Protein AF-A0A9E3I3T2-F1 (afdb_monomer)

Solvent-accessible surface area (backbone atoms only — not comparable to full-atom values): 16433 Å² total; per-residue (Å²): 134,86,81,77,52,74,70,60,49,53,57,49,36,70,73,64,34,66,68,58,49,54,52,55,38,63,75,70,72,60,90,83,48,74,63,58,58,50,52,52,51,50,49,55,51,51,52,52,49,52,53,50,50,54,51,53,53,54,54,53,53,50,52,50,53,52,49,53,52,49,53,54,49,50,54,50,50,53,53,52,51,53,52,50,54,51,51,41,40,51,45,33,56,52,40,26,50,52,9,48,52,50,53,56,50,52,71,74,43,58,91,84,46,52,62,61,48,34,63,75,74,43,102,52,53,59,72,57,54,52,49,23,34,46,45,37,75,43,43,66,68,37,55,78,68,67,55,57,36,52,68,56,47,47,24,74,75,63,81,46,86,72,73,91,76,64,75,93,69,74,96,84,68,91,75,89,85,80,88,83,82,73,90,77,78,82,86,78,77,87,78,89,88,80,86,92,84,79,92,80,87,87,77,82,86,44,64,68,57,48,52,35,53,64,69,66,57,82,78,71,85,60,59,102,78,52,52,33,64,64,48,78,44,76,44,58,94,85,48,79,58,62,84,45,47,68,63,44,50,64,43,50,53,77,38,38,36,94,91,36,44,81,41,82,42,79,111

Foldseek 3Di:
DDDDDPVRVVVVCVVPDLVVVVVVCVVVVPDDDPSVVVVVVVVVVVVVVVVVVVVVVVVVVVVVVVVVVVVVVVVVVVVVVVVVLVVQLVVLVVLLVLLVVLVVVVVVDDPPCSQVCCVVPDPDHPVSNVLSVVSNVCVVVCVVVVPRGSQVVCCVVPVDDGPVPDDDDDPPDDDDDDDDDDDDDPPDDDDDDDDDDDDDDDDDDDPVVLVCLLVPVDPDDQDPHQAALEDEAEDEPPHPCVVCVVSSVVSNVVRHDVNHDYHYHYD

Sequence (267 aa):
MKKLSSKQYEQLAEQVGLEKMSQIERASGYTDTPLQKKAEKLKQEQEKNNDIEKKATRVVVSRKKDQEAFESNTENIIRLHISIADMLSQSLVTATEIGRLLFEQKRVIKHGDFSNWVEAHLPFKLRTAQRYMKLHQYKEALNEKGVNSITEAYHYLFDQPISDEIIEVDDSLSDSYVYIKETVNLDKIELPKKRKKGLQHKYKLNNNLIDQILNSNSILPTGREGRYSKIVIELCKHDPTLMRIGELVVAIEKFLMPGGKIIFFKR

Secondary structure (DSSP, 8-state):
-PPPPHHHHHHHHHHH-HHHHHHHHHHTT----HHHHHHHHHHHHHHHHHHHHHHHHHHHHHHHHHHHHHHHHHHHHHHHHHHHHHHHHHHHHHHHHHHHHHHHHHHHSPTT-HHHHHHHH-SS-HHHHHHHHHHHHTHHHHHHTT--SHHHHHHHHHT---GGG-----TT---------S---TTS---------S--------HHHHHHHHTT---S---TT--EEEEEEEE-TT-GGGGGHHHHHHHHHTTEEEEEEEEEEE-

Nearest PDB structures (foldseek):
  6ixv-assembly3_C  TM=3.287E-01  e=8.085E+00  Homo sapiens

pLDDT: mean 70.51, std 19.24, range [24.02, 97.88]

Radius of gyration: 43.05 Å; Cα contacts (8 Å, |Δi|>4): 143; chains: 1; bounding box: 118×49×104 Å

Structure (mmCIF, N/CA/C/O backbone):
data_AF-A0A9E3I3T2-F1
#
_entry.id   AF-A0A9E3I3T2-F1
#
loop_
_atom_site.group_PDB
_atom_site.id
_atom_site.type_symbol
_atom_site.label_atom_id
_atom_site.label_alt_id
_atom_site.label_comp_id
_atom_site.label_asym_id
_atom_site.label_entity_id
_atom_site.label_seq_id
_atom_site.pdbx_PDB_ins_code
_atom_site.Cartn_x
_atom_site.Cartn_y
_atom_site.Cartn_z
_atom_site.occupancy
_atom_site.B_iso_or_equiv
_atom_site.auth_seq_id
_atom_site.auth_comp_id
_atom_site.auth_asym_id
_atom_site.auth_atom_id
_atom_site.pdbx_PDB_model_num
ATOM 1 N N . MET A 1 1 ? -76.620 12.760 69.385 1.00 46.25 1 MET A N 1
ATOM 2 C CA . MET A 1 1 ? -76.173 11.580 68.608 1.00 46.25 1 MET A CA 1
ATOM 3 C C . MET A 1 1 ? -74.837 11.108 69.171 1.00 46.25 1 MET A C 1
ATOM 5 O O . MET A 1 1 ? -73.970 11.949 69.380 1.00 46.25 1 MET A O 1
ATOM 9 N N . LYS A 1 2 ? -74.678 9.815 69.494 1.00 54.56 2 LYS A N 1
ATOM 10 C CA . LYS A 1 2 ? -73.406 9.266 70.006 1.00 54.56 2 LYS A CA 1
ATOM 11 C C . LYS A 1 2 ? -72.391 9.181 68.859 1.00 54.56 2 LYS A C 1
ATOM 13 O O . LYS A 1 2 ? -72.706 8.598 67.828 1.00 54.56 2 LYS A O 1
ATOM 18 N N . LYS A 1 3 ? -71.198 9.760 69.032 1.00 62.59 3 LYS A N 1
ATOM 19 C CA . LYS A 1 3 ? -70.083 9.590 68.087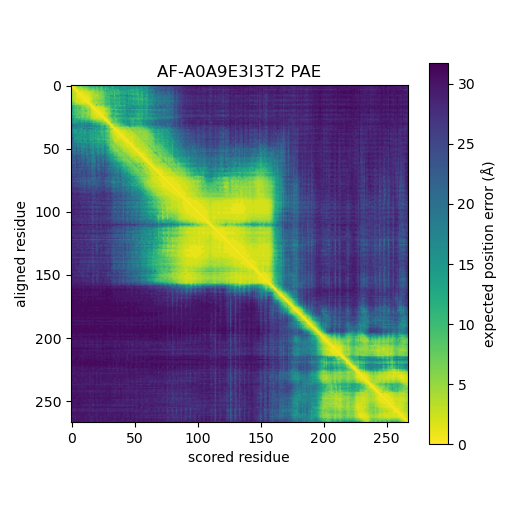 1.00 62.59 3 LYS A CA 1
ATOM 20 C C . LYS A 1 3 ? -69.561 8.153 68.193 1.00 62.59 3 LYS A C 1
ATOM 22 O O . LYS A 1 3 ? -69.310 7.679 69.299 1.00 62.59 3 LYS A O 1
ATOM 27 N N . LEU A 1 4 ? -69.436 7.474 67.057 1.00 70.81 4 LEU A N 1
ATOM 28 C CA . LEU A 1 4 ? -68.791 6.163 66.959 1.00 70.81 4 LEU A CA 1
ATOM 29 C C . LEU A 1 4 ? -67.309 6.281 67.335 1.00 70.81 4 LEU A C 1
ATOM 31 O O . LEU A 1 4 ? -66.672 7.292 67.033 1.00 70.81 4 LEU A O 1
ATOM 35 N N . SER A 1 5 ? -66.756 5.257 67.987 1.00 75.00 5 SER A N 1
ATOM 36 C CA . SER A 1 5 ? -65.315 5.215 68.249 1.00 75.00 5 SER A CA 1
ATOM 37 C C . SER A 1 5 ? -64.551 4.914 66.955 1.00 75.00 5 SER A C 1
ATOM 39 O O . SER A 1 5 ? -65.060 4.218 66.077 1.00 75.00 5 SER A O 1
ATOM 41 N N . SER A 1 6 ? -63.311 5.402 66.843 1.00 69.56 6 SER A N 1
ATOM 42 C CA . SER A 1 6 ? -62.452 5.195 65.661 1.00 69.56 6 SER A CA 1
ATOM 43 C C . SER A 1 6 ? -62.370 3.724 65.234 1.00 69.56 6 SER A C 1
ATOM 45 O O . SER A 1 6 ? -62.388 3.415 64.048 1.00 69.56 6 SER A O 1
ATOM 47 N N . LYS A 1 7 ? -62.361 2.811 66.212 1.00 74.50 7 LYS A N 1
ATOM 48 C CA . LYS A 1 7 ? -62.268 1.364 65.991 1.00 74.50 7 LYS A CA 1
ATOM 49 C C . LYS A 1 7 ? -63.565 0.763 65.436 1.00 74.50 7 LYS A C 1
ATOM 51 O O . LYS A 1 7 ? -63.521 -0.142 64.614 1.00 74.50 7 LYS A O 1
ATOM 56 N N . GLN A 1 8 ? -64.719 1.291 65.853 1.00 75.19 8 GLN A N 1
ATOM 57 C CA . GLN A 1 8 ? -66.023 0.898 65.302 1.00 75.19 8 GLN A CA 1
ATOM 58 C C . GLN A 1 8 ? -66.197 1.408 63.868 1.00 75.19 8 GLN A C 1
ATOM 60 O O . GLN A 1 8 ? -66.858 0.771 63.056 1.00 75.19 8 GLN A O 1
ATOM 65 N N . TYR A 1 9 ? -65.580 2.548 63.556 1.00 69.00 9 TYR A N 1
ATOM 66 C CA . TYR A 1 9 ? -65.609 3.146 62.227 1.00 69.00 9 TYR A CA 1
ATOM 67 C C . TYR A 1 9 ? -64.784 2.346 61.208 1.00 69.00 9 TYR A C 1
ATOM 69 O O . TYR A 1 9 ? -65.240 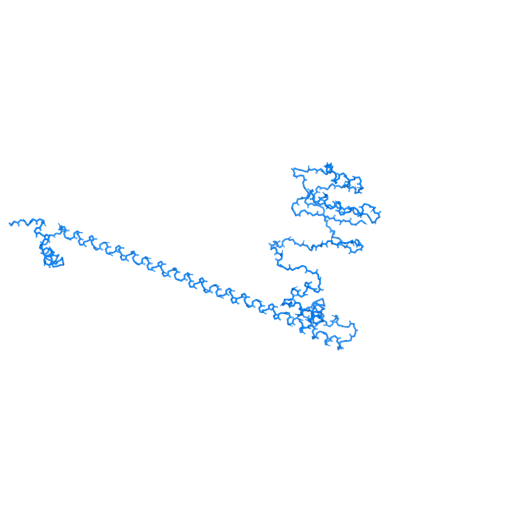2.118 60.090 1.00 69.00 9 TYR A O 1
ATOM 77 N N . GLU A 1 10 ? -63.601 1.866 61.603 1.00 70.56 10 GLU A N 1
ATOM 78 C CA . GLU A 1 10 ? -62.752 1.011 60.758 1.00 70.56 10 GLU A CA 1
ATOM 79 C C . GLU A 1 10 ? -63.418 -0.329 60.429 1.00 70.56 10 GLU A C 1
ATOM 81 O O . GLU A 1 10 ? -63.435 -0.727 59.266 1.00 70.56 10 GLU A O 1
ATOM 86 N N . GLN A 1 11 ? -64.045 -0.975 61.418 1.00 76.50 11 GLN A N 1
ATOM 87 C CA . GLN A 1 11 ? -64.773 -2.234 61.214 1.00 76.50 11 GLN A CA 1
ATOM 88 C C . GLN A 1 11 ? -65.955 -2.072 60.246 1.00 76.50 11 GLN A C 1
ATOM 90 O O . GLN A 1 11 ? -66.202 -2.936 59.406 1.00 76.50 11 GLN A O 1
ATOM 95 N N . LEU A 1 12 ? -66.667 -0.942 60.319 1.00 68.19 12 LEU A N 1
ATOM 96 C CA . LEU A 1 12 ? -67.775 -0.643 59.412 1.00 68.19 12 LEU A CA 1
ATOM 97 C C . LEU A 1 12 ? -67.288 -0.395 57.972 1.00 68.19 12 LEU A C 1
ATOM 99 O O . LEU A 1 12 ? -67.923 -0.833 57.013 1.00 68.19 12 LEU A O 1
ATOM 103 N N . ALA A 1 13 ? -66.150 0.288 57.814 1.00 64.69 13 ALA A N 1
ATOM 104 C CA . ALA A 1 13 ? -65.550 0.563 56.510 1.00 64.69 13 ALA A CA 1
ATOM 105 C C . ALA A 1 13 ? -65.036 -0.704 55.810 1.00 64.69 13 ALA A C 1
ATOM 107 O O . ALA A 1 13 ? -65.135 -0.814 54.586 1.00 64.69 13 ALA A O 1
ATOM 108 N N . GLU A 1 14 ? -64.540 -1.667 56.583 1.00 74.38 14 GLU A N 1
ATOM 109 C CA . GLU A 1 14 ? -64.110 -2.977 56.091 1.00 74.38 14 GLU A CA 1
ATOM 110 C C . GLU A 1 14 ? -65.304 -3.834 55.627 1.00 74.38 14 GLU A C 1
ATOM 112 O O . GLU A 1 14 ? -65.227 -4.495 54.595 1.00 74.38 14 GLU A O 1
ATOM 117 N N . GLN A 1 15 ? -66.447 -3.749 56.321 1.00 71.31 15 GLN A N 1
ATOM 118 C CA . GLN A 1 15 ? -67.657 -4.517 56.002 1.00 71.31 15 GLN A CA 1
ATOM 119 C C . GLN A 1 15 ? -68.465 -3.955 54.814 1.00 71.31 15 GLN A C 1
ATOM 121 O O . GLN A 1 15 ? -69.074 -4.716 54.063 1.00 71.31 15 GLN A O 1
ATOM 126 N N . VAL A 1 16 ? -68.507 -2.629 54.638 1.00 70.12 16 VAL A N 1
ATOM 127 C CA . VAL A 1 16 ? -69.345 -1.953 53.619 1.00 70.12 16 VAL A CA 1
ATOM 128 C C . VAL A 1 16 ? -68.580 -1.672 52.314 1.00 70.12 16 VAL A C 1
ATOM 130 O O . VAL A 1 16 ? -69.191 -1.463 51.261 1.00 70.12 16 VAL A O 1
ATOM 133 N N . GLY A 1 17 ? -67.248 -1.711 52.360 1.00 69.06 17 GLY A N 1
ATOM 134 C CA . GLY A 1 17 ? -66.369 -1.350 51.254 1.00 69.06 17 GLY A CA 1
ATOM 135 C C . GLY A 1 17 ? -66.096 0.158 51.202 1.00 69.06 17 GLY A C 1
ATOM 136 O O . GLY A 1 17 ? -67.003 0.991 51.297 1.00 69.06 17 GLY A O 1
ATOM 137 N N . LEU A 1 18 ? -64.819 0.507 51.017 1.00 63.88 18 LEU A N 1
ATOM 138 C CA . LEU A 1 18 ? -64.289 1.878 51.070 1.00 63.88 18 LEU A CA 1
ATOM 139 C C . LEU A 1 18 ? -65.013 2.862 50.132 1.00 63.88 18 LEU A C 1
ATOM 141 O O . LEU A 1 18 ? -65.201 4.027 50.485 1.00 63.88 18 LEU A O 1
ATOM 145 N N . GLU A 1 19 ? -65.464 2.406 48.962 1.00 60.28 19 GLU A N 1
ATOM 146 C CA . GLU A 1 19 ? -66.145 3.263 47.983 1.00 60.28 19 GLU A CA 1
ATOM 147 C C . GLU A 1 19 ? -67.561 3.663 48.413 1.00 60.28 19 GLU A C 1
ATOM 149 O O . GLU A 1 19 ? -67.931 4.831 48.287 1.00 60.28 19 GLU A O 1
ATOM 154 N N . LYS A 1 20 ? -68.342 2.728 48.970 1.00 68.50 20 LYS A N 1
ATOM 155 C CA . LYS A 1 20 ? -69.713 3.000 49.433 1.00 68.50 20 LYS A CA 1
ATOM 156 C C . LYS A 1 20 ? -69.720 3.879 50.682 1.00 68.50 20 LYS A C 1
ATOM 158 O O . LYS A 1 20 ? -70.525 4.803 50.768 1.00 68.50 20 LYS A O 1
ATOM 163 N N . MET A 1 21 ? -68.778 3.665 51.604 1.00 65.38 21 MET A N 1
ATOM 164 C CA . MET A 1 21 ? -68.599 4.547 52.767 1.00 65.38 21 MET A CA 1
ATOM 165 C C . MET A 1 21 ? -68.186 5.970 52.364 1.00 65.38 21 MET A C 1
ATOM 167 O O . MET A 1 21 ? -68.738 6.935 52.889 1.00 65.38 21 MET A O 1
ATOM 171 N N . SER A 1 22 ? -67.305 6.122 51.367 1.00 61.94 22 SER A N 1
ATOM 172 C CA . SER A 1 22 ? -66.930 7.444 50.840 1.00 61.94 22 SER A CA 1
ATOM 173 C C . SER A 1 22 ? -68.118 8.202 50.224 1.00 61.94 22 SER A C 1
ATOM 175 O O . SER A 1 22 ? -68.176 9.427 50.318 1.00 61.94 22 SER A O 1
ATOM 177 N N . GLN A 1 23 ? -69.083 7.502 49.612 1.00 66.38 23 GLN A N 1
ATOM 178 C CA . GLN A 1 23 ? -70.294 8.117 49.051 1.00 66.38 23 GLN A CA 1
ATOM 179 C C . GLN A 1 23 ? -71.268 8.598 50.141 1.00 66.38 23 GLN A C 1
ATOM 181 O O . GLN A 1 23 ? -71.814 9.695 50.021 1.00 66.38 23 GLN A O 1
ATOM 186 N N . ILE A 1 24 ? -71.438 7.827 51.223 1.00 66.56 24 ILE A N 1
ATOM 187 C CA . ILE A 1 24 ? -72.286 8.204 52.370 1.00 66.56 24 ILE A CA 1
ATOM 188 C C . ILE A 1 24 ? -71.714 9.436 53.094 1.00 66.56 24 ILE A C 1
ATOM 190 O O . ILE A 1 24 ? -72.461 10.339 53.466 1.00 66.56 24 ILE A O 1
ATOM 194 N N . GLU A 1 25 ? -70.390 9.519 53.251 1.00 63.53 25 GLU A N 1
ATOM 195 C CA . GLU A 1 25 ? -69.727 10.677 53.870 1.00 63.53 25 GLU A CA 1
ATOM 196 C C . GLU A 1 25 ? -69.825 11.953 53.021 1.00 63.53 25 GLU A C 1
ATOM 198 O O . GLU A 1 25 ? -70.029 13.040 53.560 1.00 63.53 25 GLU A O 1
ATOM 203 N N . ARG A 1 26 ? -69.758 11.842 51.687 1.00 63.25 26 ARG A N 1
ATOM 204 C CA . ARG A 1 26 ? -69.976 12.998 50.796 1.00 63.25 26 ARG A CA 1
ATOM 205 C C . ARG A 1 26 ? -71.403 13.538 50.884 1.00 63.25 26 ARG A C 1
ATOM 207 O O . ARG A 1 26 ? -71.588 14.747 50.809 1.00 63.25 26 ARG A O 1
ATOM 214 N N . ALA A 1 27 ? -72.394 12.666 51.078 1.00 64.94 27 ALA A N 1
ATOM 215 C CA . ALA A 1 27 ? -73.791 13.065 51.246 1.00 64.94 27 ALA A CA 1
ATOM 216 C C . ALA A 1 27 ? -74.076 13.730 52.609 1.00 64.94 27 ALA A C 1
ATOM 218 O O . ALA A 1 27 ? -75.042 14.480 52.725 1.00 64.94 27 ALA A O 1
ATOM 219 N N . SER A 1 28 ? -73.244 13.490 53.632 1.00 63.56 28 SER A N 1
ATOM 220 C CA . SER A 1 28 ? -73.411 14.069 54.975 1.00 63.56 28 SER A CA 1
ATOM 221 C C . SER A 1 28 ? -72.685 15.406 55.186 1.00 63.56 28 SER A C 1
ATOM 223 O O . SER A 1 28 ? -72.816 16.007 56.252 1.00 63.56 28 SER A O 1
ATOM 225 N N . GLY A 1 29 ? -71.942 15.894 54.184 1.00 55.16 29 GLY A N 1
ATOM 226 C CA . GLY A 1 29 ? -71.261 17.194 54.226 1.00 55.16 29 GLY A CA 1
ATOM 227 C C . GLY A 1 29 ? -70.035 17.255 55.146 1.00 55.16 29 GLY A C 1
ATOM 228 O O . GLY A 1 29 ? -69.557 18.346 55.447 1.00 55.16 29 GLY A O 1
ATOM 229 N N . TYR A 1 30 ? -69.515 16.112 55.604 1.00 55.00 30 TYR A N 1
ATOM 230 C CA . TYR A 1 30 ? -68.339 16.041 56.475 1.00 55.00 30 TYR A CA 1
ATOM 231 C C . TYR A 1 30 ? -67.070 15.860 55.622 1.00 55.00 30 TYR A C 1
ATOM 233 O O . TYR A 1 30 ? -66.838 14.793 55.059 1.00 55.00 30 TYR A O 1
ATOM 241 N N . THR A 1 31 ? -66.261 16.912 55.482 1.00 54.97 31 THR A N 1
ATOM 242 C CA . THR A 1 31 ? -65.147 16.976 54.509 1.00 54.97 31 THR A CA 1
ATOM 243 C C . THR A 1 31 ? -63.766 16.658 55.089 1.00 54.97 31 THR A C 1
ATOM 245 O O . THR A 1 31 ? -62.767 16.869 54.412 1.00 54.97 31 THR A O 1
ATOM 248 N N . ASP A 1 32 ? -63.676 16.211 56.346 1.00 56.09 32 ASP A N 1
ATOM 249 C CA . ASP A 1 32 ? -62.383 15.982 57.011 1.00 56.09 32 ASP A CA 1
ATOM 250 C C . ASP A 1 32 ? -62.367 14.661 57.796 1.00 56.09 32 ASP A C 1
ATOM 252 O O . ASP A 1 32 ? -62.150 14.621 59.010 1.00 56.09 32 ASP A O 1
ATOM 256 N N . THR A 1 33 ? -62.656 13.549 57.107 1.00 61.16 33 THR A N 1
ATOM 257 C CA . THR A 1 33 ? -62.566 12.205 57.694 1.00 61.16 33 THR A CA 1
ATOM 258 C C . THR A 1 33 ? -61.208 11.544 57.395 1.00 61.16 33 THR A C 1
ATOM 260 O O . THR A 1 33 ? -60.644 11.697 56.306 1.00 61.16 33 THR A O 1
ATOM 263 N N . PRO A 1 34 ? -60.663 10.744 58.333 1.00 64.12 34 PRO A N 1
ATOM 264 C CA . PRO A 1 34 ? -59.420 9.983 58.144 1.00 64.12 34 PRO A CA 1
ATOM 265 C C . PRO A 1 34 ? -59.413 9.080 56.896 1.00 64.12 34 PRO A C 1
ATOM 267 O O . PRO A 1 34 ? -58.353 8.810 56.328 1.00 64.12 34 PRO A O 1
ATOM 270 N N . LEU A 1 35 ? -60.592 8.638 56.444 1.00 59.84 35 LEU A N 1
ATOM 271 C CA . LEU A 1 35 ? -60.779 7.805 55.254 1.00 59.84 35 LEU A CA 1
ATOM 272 C C . LEU A 1 35 ? -60.545 8.570 53.944 1.00 59.84 35 LEU A C 1
ATOM 274 O O . LEU A 1 35 ? -59.926 8.016 53.036 1.00 59.84 35 LEU A O 1
ATOM 278 N N . GLN A 1 36 ? -60.950 9.842 53.853 1.00 64.31 36 GLN A N 1
ATOM 279 C CA . GLN A 1 36 ? -60.659 10.684 52.685 1.00 64.31 36 GLN A CA 1
ATOM 280 C C . GLN A 1 36 ? -59.154 10.945 52.551 1.00 64.31 36 GLN A C 1
ATOM 282 O O . GLN A 1 36 ? -58.598 10.733 51.475 1.00 64.31 36 GLN A O 1
ATOM 287 N N . LYS A 1 37 ? -58.467 11.254 53.661 1.00 70.88 37 LYS A N 1
ATOM 288 C CA . LYS A 1 37 ? -56.999 11.416 53.686 1.00 70.88 37 LYS A CA 1
ATOM 289 C C . LYS A 1 37 ? -56.264 10.135 53.286 1.00 70.88 37 LYS A C 1
ATOM 291 O O . LYS A 1 37 ? -55.262 10.192 52.577 1.00 70.88 37 LYS A O 1
ATOM 296 N N . LYS A 1 38 ? -56.758 8.965 53.707 1.00 74.50 38 LYS A N 1
ATOM 297 C CA . LYS A 1 38 ? -56.192 7.662 53.317 1.00 74.50 38 LYS A CA 1
ATOM 298 C C . LYS A 1 38 ? -56.407 7.371 51.826 1.00 74.50 38 LYS A C 1
ATOM 300 O O . LYS A 1 38 ? -55.479 6.906 51.170 1.00 74.50 38 LYS A O 1
ATOM 305 N N . ALA A 1 39 ? -57.586 7.683 51.287 1.00 68.62 39 ALA A N 1
ATOM 306 C CA . ALA A 1 39 ? -57.902 7.511 49.870 1.00 68.62 39 ALA A CA 1
ATOM 307 C C . ALA A 1 39 ? -57.109 8.470 48.959 1.00 68.62 39 ALA A C 1
ATOM 309 O O . ALA A 1 39 ? -56.634 8.051 47.907 1.00 68.62 39 ALA A O 1
ATOM 310 N N . GLU A 1 40 ? -56.909 9.727 49.364 1.00 75.00 40 GLU A N 1
ATOM 311 C CA . GLU A 1 40 ? -56.037 10.677 48.654 1.00 75.00 40 GLU A CA 1
ATOM 312 C C . GLU A 1 40 ? -54.578 10.236 48.664 1.00 75.00 40 GLU A C 1
ATOM 314 O O . GLU A 1 40 ? -53.917 10.284 47.630 1.00 75.00 40 GLU A O 1
ATOM 319 N N . LYS A 1 41 ? -54.083 9.744 49.805 1.00 78.19 41 LYS A N 1
ATOM 320 C CA . LYS A 1 41 ? -52.715 9.231 49.906 1.00 78.19 41 LYS A CA 1
ATOM 321 C C . LYS A 1 41 ? -52.501 8.020 48.991 1.00 78.19 41 LYS A C 1
ATOM 323 O O . LYS A 1 41 ? -51.508 7.983 48.277 1.00 78.19 41 LYS A O 1
ATOM 328 N N . LEU A 1 42 ? -53.470 7.099 48.939 1.00 73.94 42 LEU A N 1
ATOM 329 C CA . LEU A 1 42 ? -53.477 5.959 48.011 1.00 73.94 42 LEU A CA 1
ATOM 330 C C . LEU A 1 42 ? -53.496 6.398 46.540 1.00 73.94 42 LEU A C 1
ATOM 332 O O . LEU A 1 42 ? -52.751 5.845 45.736 1.00 73.94 42 LEU A O 1
ATOM 336 N N . LYS A 1 43 ? -54.293 7.413 46.183 1.00 74.44 43 LYS A N 1
ATOM 337 C CA . LYS A 1 43 ? -54.303 7.972 44.821 1.00 74.44 43 LYS A CA 1
ATOM 338 C C . LYS A 1 43 ? -52.969 8.618 44.446 1.00 74.44 43 LYS A C 1
ATOM 340 O O . LYS A 1 43 ? -52.459 8.355 43.363 1.00 74.44 43 LYS A O 1
ATOM 345 N N . GLN A 1 44 ? -52.372 9.397 45.347 1.00 75.00 44 GLN A N 1
ATOM 346 C CA . GLN A 1 44 ? -51.058 10.014 45.128 1.00 75.00 44 GLN A CA 1
ATOM 347 C C . GLN A 1 44 ? -49.941 8.967 44.985 1.00 75.00 44 GLN A C 1
ATOM 349 O O . GLN A 1 44 ? -48.991 9.164 44.229 1.00 75.00 44 GLN A O 1
ATOM 354 N N . GLU A 1 45 ? -50.039 7.848 45.703 1.00 75.06 45 GLU A N 1
ATOM 355 C CA . GLU A 1 45 ? -49.090 6.734 45.612 1.00 75.06 45 GLU A CA 1
ATOM 356 C C . GLU A 1 45 ? -49.253 5.959 44.294 1.00 75.06 45 GLU A C 1
ATOM 358 O O . GLU A 1 45 ? -48.263 5.624 43.644 1.00 75.06 45 GLU A O 1
ATOM 363 N N . GLN A 1 46 ? -50.495 5.761 43.840 1.00 70.81 46 GLN A N 1
ATOM 364 C CA . GLN A 1 46 ? -50.803 5.179 42.530 1.00 70.81 46 GLN A CA 1
ATOM 365 C C . GLN A 1 46 ? -50.333 6.069 41.369 1.00 70.81 46 GLN A C 1
ATOM 367 O O . GLN A 1 46 ? -49.753 5.564 40.410 1.00 70.81 46 GLN A O 1
ATOM 372 N N . GLU A 1 47 ? -50.518 7.388 41.453 1.00 74.00 47 GLU A N 1
ATOM 373 C CA . GLU A 1 47 ? -50.007 8.337 40.453 1.00 74.00 47 GLU A CA 1
ATOM 374 C C . GLU A 1 47 ? -48.475 8.349 40.405 1.00 74.00 47 GLU A C 1
ATOM 376 O O . GLU A 1 47 ? -47.895 8.274 39.321 1.00 74.00 47 GLU A O 1
ATOM 381 N N . LYS A 1 48 ? -47.807 8.336 41.566 1.00 74.38 48 LYS A N 1
ATOM 382 C CA . LYS A 1 48 ? -46.343 8.214 41.630 1.00 74.38 48 LYS A CA 1
ATOM 383 C C . LYS A 1 48 ? -45.839 6.910 41.017 1.00 74.38 48 LYS A C 1
ATOM 385 O O . LYS A 1 48 ? -44.858 6.941 40.277 1.00 74.38 48 LYS A O 1
ATOM 390 N N . ASN A 1 49 ? -46.495 5.783 41.290 1.00 73.31 49 ASN A N 1
ATOM 391 C CA . ASN A 1 4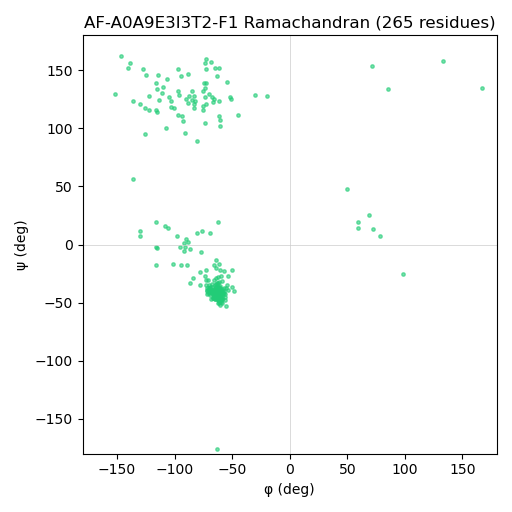9 ? -46.105 4.494 40.716 1.00 73.31 49 ASN A CA 1
ATOM 392 C C . ASN A 1 49 ? -46.296 4.465 39.193 1.00 73.31 49 ASN A C 1
ATOM 394 O O . ASN A 1 49 ? -45.395 4.025 38.481 1.00 73.31 49 ASN A O 1
ATOM 398 N N . ASN A 1 50 ? -47.390 5.034 38.680 1.00 75.12 50 ASN A N 1
ATOM 399 C CA . ASN A 1 50 ? -47.622 5.164 37.239 1.00 75.12 50 ASN A CA 1
ATOM 400 C C . ASN A 1 50 ? -46.561 6.039 36.545 1.00 75.12 50 ASN A C 1
ATOM 402 O O . ASN A 1 50 ? -46.138 5.742 35.426 1.00 75.12 50 ASN A O 1
ATOM 406 N N . ASP A 1 51 ? -46.098 7.109 37.194 1.00 78.06 51 ASP A N 1
ATOM 407 C CA . ASP A 1 51 ? -45.018 7.950 36.665 1.00 78.06 51 ASP A CA 1
ATOM 408 C C . ASP A 1 51 ? -43.656 7.241 36.673 1.00 78.06 51 ASP A C 1
ATOM 410 O O . ASP A 1 51 ? -42.847 7.437 35.759 1.00 78.06 51 ASP A O 1
ATOM 414 N N . ILE A 1 52 ? -43.394 6.402 37.680 1.00 76.88 52 ILE A N 1
ATOM 415 C CA . ILE A 1 52 ? -42.187 5.566 37.753 1.00 76.88 52 ILE A CA 1
ATOM 416 C C . ILE A 1 52 ? -42.203 4.513 36.640 1.00 76.88 52 ILE A C 1
ATOM 418 O O . ILE A 1 52 ? -41.203 4.374 35.934 1.00 76.88 52 ILE A O 1
ATOM 422 N N . GLU A 1 53 ? -43.331 3.832 36.423 1.00 72.69 53 GLU A N 1
ATOM 423 C CA . GLU A 1 53 ? -43.480 2.850 35.343 1.00 72.69 53 GLU A CA 1
ATOM 424 C C . GLU A 1 53 ? -43.289 3.492 33.969 1.00 72.69 53 GLU A C 1
ATOM 426 O O . GLU A 1 53 ? -42.460 3.027 33.188 1.00 72.69 53 GLU A O 1
ATOM 431 N N . LYS A 1 54 ? -43.943 4.630 33.694 1.00 72.88 54 LYS A N 1
ATOM 432 C CA . LYS A 1 54 ? -43.762 5.363 32.428 1.00 72.88 54 LYS A CA 1
ATOM 433 C C . LYS A 1 54 ? -42.307 5.778 32.196 1.00 72.88 54 LYS A C 1
ATOM 435 O O . LYS A 1 54 ? -41.814 5.691 31.067 1.00 72.88 54 LYS A O 1
ATOM 440 N N . LYS A 1 55 ? -41.600 6.223 33.243 1.00 71.19 55 LYS A N 1
ATOM 441 C CA . LYS A 1 55 ? -40.165 6.546 33.160 1.00 71.19 55 LYS A CA 1
ATOM 442 C C . LYS A 1 55 ? -39.324 5.300 32.882 1.00 71.19 55 LYS A C 1
ATOM 444 O O . LYS A 1 55 ? -38.459 5.356 32.009 1.00 71.19 55 LYS A O 1
ATOM 449 N N . ALA A 1 56 ? -39.595 4.183 33.555 1.00 71.50 56 ALA A N 1
ATOM 450 C CA . ALA A 1 56 ? -38.889 2.923 33.339 1.00 71.50 56 ALA A CA 1
ATOM 451 C C . ALA A 1 56 ? -39.083 2.401 31.904 1.00 71.50 56 ALA A C 1
ATOM 453 O O . ALA A 1 56 ? -38.102 2.074 31.235 1.00 71.50 56 ALA A O 1
ATOM 454 N N . THR A 1 57 ? -40.313 2.416 31.378 1.00 74.19 57 THR A N 1
ATOM 455 C CA . THR A 1 57 ? -40.597 1.998 29.997 1.00 74.19 57 THR A CA 1
ATOM 456 C C . THR A 1 57 ? -39.863 2.874 28.982 1.00 74.19 57 THR A C 1
ATOM 458 O O . THR A 1 57 ? -39.275 2.357 28.034 1.00 74.19 57 THR A O 1
ATOM 461 N N . ARG A 1 58 ? -39.820 4.197 29.197 1.00 70.81 58 ARG A N 1
ATOM 462 C CA . ARG A 1 58 ? -39.117 5.128 28.299 1.00 70.81 58 ARG A CA 1
ATOM 463 C C . ARG A 1 58 ? -37.610 4.856 28.234 1.00 70.81 58 ARG A C 1
ATOM 465 O O . ARG A 1 58 ? -37.039 4.926 27.150 1.00 70.81 58 ARG A O 1
ATOM 472 N N . VAL A 1 59 ? -36.989 4.504 29.362 1.00 72.75 59 VAL A N 1
ATOM 473 C CA . VAL A 1 59 ? -35.558 4.147 29.441 1.00 72.75 59 VAL A CA 1
ATOM 474 C C . VAL A 1 59 ? -35.263 2.806 28.759 1.00 72.75 59 VAL A C 1
ATOM 476 O O . VAL A 1 59 ? -34.231 2.656 28.110 1.00 72.75 59 VAL A O 1
ATOM 479 N N . VAL A 1 60 ? -36.159 1.821 28.868 1.00 73.69 60 VAL A N 1
ATOM 480 C CA . VAL A 1 60 ? -35.989 0.521 28.193 1.00 73.69 60 VAL A CA 1
ATOM 481 C C . VAL A 1 60 ? -36.122 0.663 26.674 1.00 73.69 60 VAL A C 1
ATOM 483 O O . VAL A 1 60 ? -35.333 0.079 25.933 1.00 73.69 60 VAL A O 1
ATOM 486 N N . VAL A 1 61 ? -37.076 1.472 26.202 1.00 74.56 61 VAL A N 1
ATOM 487 C CA . VAL A 1 61 ? -37.269 1.737 24.767 1.00 74.56 61 VAL A CA 1
ATOM 488 C C . VAL A 1 61 ? -36.080 2.492 24.173 1.00 74.56 61 VAL A C 1
ATOM 490 O O . VAL A 1 61 ? -35.628 2.133 23.087 1.00 74.56 61 VAL A O 1
ATOM 493 N N . SER A 1 62 ? -35.532 3.492 24.876 1.00 74.19 62 SER A N 1
ATOM 494 C CA . SER A 1 62 ? -34.338 4.195 24.391 1.00 74.19 62 SER A CA 1
ATOM 495 C C . SER A 1 62 ? -33.135 3.255 24.30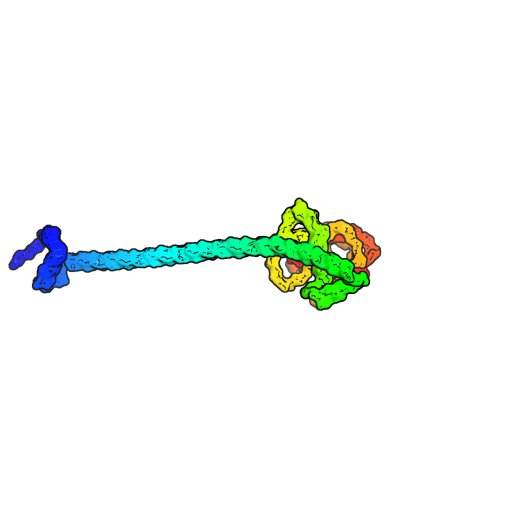0 1.00 74.19 62 SER A C 1
ATOM 497 O O . SER A 1 62 ? -32.497 3.200 23.258 1.00 74.19 62 SER A O 1
ATOM 499 N N . ARG A 1 63 ? -32.901 2.424 25.328 1.00 74.50 63 ARG A N 1
ATOM 500 C CA . ARG A 1 63 ? -31.805 1.439 25.320 1.00 74.50 63 ARG A CA 1
ATOM 501 C C . ARG A 1 63 ? -31.925 0.409 24.197 1.00 74.50 63 ARG A C 1
ATOM 503 O O . ARG A 1 63 ? -30.910 0.054 23.613 1.00 74.50 63 ARG A O 1
ATOM 510 N N . LYS A 1 64 ? -33.136 -0.065 23.878 1.00 79.94 64 LYS A N 1
ATOM 511 C CA . LYS A 1 64 ? -33.348 -0.969 22.733 1.00 79.94 64 LYS A CA 1
ATOM 512 C C . LYS A 1 64 ? -33.008 -0.301 21.406 1.00 79.94 64 LYS A C 1
ATOM 514 O O . LYS A 1 64 ? -32.329 -0.906 20.591 1.00 79.94 64 LYS A O 1
ATOM 519 N N . LYS A 1 65 ? -33.431 0.949 21.215 1.00 82.19 65 LYS A N 1
ATOM 520 C CA . LYS A 1 65 ? -33.124 1.702 19.995 1.00 82.19 65 LYS A CA 1
ATOM 521 C C . LYS A 1 65 ? -31.619 1.935 19.832 1.00 82.19 65 LYS A C 1
ATOM 523 O O . LYS A 1 65 ? -31.103 1.827 18.725 1.00 82.19 65 LYS A O 1
ATOM 528 N N . ASP A 1 66 ? -30.927 2.225 20.931 1.00 81.50 66 ASP A N 1
ATOM 529 C CA . ASP A 1 66 ? -29.472 2.393 20.932 1.00 81.50 66 ASP A CA 1
ATOM 530 C C . ASP A 1 66 ? -28.758 1.067 20.606 1.00 81.50 66 ASP A C 1
ATOM 532 O O . ASP A 1 66 ? -27.791 1.060 19.846 1.00 81.50 66 ASP A O 1
ATOM 536 N N . GLN A 1 67 ? -29.274 -0.058 21.113 1.00 82.06 67 GLN A N 1
ATOM 537 C CA . GLN A 1 67 ? -28.767 -1.402 20.820 1.00 82.06 67 GLN A CA 1
ATOM 538 C C . GLN A 1 67 ? -28.980 -1.798 19.349 1.00 82.06 67 GLN A C 1
ATOM 540 O O . GLN A 1 67 ? -28.046 -2.256 18.699 1.00 82.06 67 GLN A O 1
ATOM 545 N N . GLU A 1 68 ? -30.174 -1.565 18.797 1.00 83.38 68 GLU A N 1
ATOM 546 C CA . GLU A 1 68 ? -30.487 -1.825 17.383 1.00 83.38 68 GLU A CA 1
ATOM 547 C C . GLU A 1 68 ? -29.610 -0.975 16.447 1.00 83.38 68 GLU A C 1
ATOM 549 O O . GLU A 1 68 ? -29.106 -1.459 15.433 1.00 83.38 68 GLU A O 1
ATOM 554 N N . ALA A 1 69 ? -29.374 0.294 16.801 1.00 84.38 69 ALA A N 1
ATOM 555 C CA . ALA A 1 69 ? -28.470 1.164 16.056 1.00 84.38 69 ALA A CA 1
ATOM 556 C C . ALA A 1 69 ? -27.009 0.690 16.137 1.00 84.38 69 ALA A C 1
ATOM 558 O O . ALA A 1 69 ? -26.290 0.753 15.138 1.00 84.38 69 ALA A O 1
ATOM 559 N N . PHE A 1 70 ? -26.569 0.205 17.303 1.00 88.00 70 PHE A N 1
ATOM 560 C CA . PHE A 1 70 ? -25.238 -0.370 17.483 1.00 88.00 70 PHE A CA 1
ATOM 561 C C . PHE A 1 70 ? -25.041 -1.611 16.603 1.00 88.00 70 PHE A C 1
ATOM 563 O O . PHE A 1 70 ? -24.087 -1.652 15.829 1.00 88.00 70 PHE A O 1
ATOM 570 N N . GLU A 1 71 ? -25.972 -2.565 16.650 1.00 88.75 71 GLU A N 1
ATOM 571 C CA . GLU A 1 71 ? -25.923 -3.802 15.859 1.00 88.75 71 GLU A CA 1
ATOM 572 C C . GLU A 1 71 ? -25.943 -3.513 14.349 1.00 88.75 71 GLU A C 1
ATOM 574 O O . GLU A 1 71 ? -25.080 -3.999 13.616 1.00 88.75 71 GLU A O 1
ATOM 579 N N . SER A 1 72 ? -26.826 -2.617 13.893 1.00 91.31 72 SER A N 1
ATOM 580 C CA . SER A 1 72 ? -26.858 -2.154 12.497 1.00 91.31 72 SER A CA 1
ATOM 581 C C . SER A 1 72 ? -25.532 -1.513 12.067 1.00 91.31 72 SER A C 1
ATOM 583 O O . SER A 1 72 ? -25.053 -1.724 10.949 1.00 91.31 72 SER A O 1
ATOM 585 N N . ASN A 1 73 ? -24.902 -0.714 12.930 1.00 90.88 73 ASN A N 1
ATOM 586 C CA . ASN A 1 73 ? -23.598 -0.131 12.622 1.00 90.88 73 ASN A CA 1
ATOM 587 C C . ASN A 1 73 ? -22.510 -1.206 12.528 1.00 90.88 73 ASN A C 1
ATOM 589 O O . ASN A 1 73 ? -21.698 -1.159 11.604 1.00 90.88 73 ASN A O 1
ATOM 593 N N . THR A 1 74 ? -22.509 -2.191 13.428 1.00 91.81 74 THR A N 1
ATOM 594 C CA . THR A 1 74 ? -21.573 -3.321 13.384 1.00 91.81 74 THR A CA 1
ATOM 595 C C . THR A 1 74 ? -21.700 -4.105 12.077 1.00 91.81 74 THR A C 1
ATOM 597 O O . THR A 1 74 ? -20.691 -4.343 11.413 1.00 91.81 74 THR A O 1
ATOM 600 N N . GLU A 1 75 ? -22.918 -4.440 11.650 1.00 93.06 75 GLU A N 1
ATOM 601 C CA . GLU A 1 75 ? -23.157 -5.132 10.375 1.00 93.06 75 GLU A CA 1
ATOM 602 C C . GLU A 1 75 ? -22.665 -4.317 9.173 1.00 93.06 75 GLU A C 1
ATOM 604 O O . GLU A 1 75 ? -22.006 -4.849 8.275 1.00 93.06 75 GLU A O 1
ATOM 609 N N . ASN A 1 76 ? -22.929 -3.007 9.170 1.00 92.62 76 ASN A N 1
ATOM 610 C CA . ASN A 1 76 ? -22.459 -2.122 8.108 1.00 92.62 76 ASN A CA 1
ATOM 611 C C . ASN A 1 76 ? -20.929 -2.057 8.046 1.00 92.62 76 ASN A C 1
ATOM 613 O O . ASN A 1 76 ? -20.373 -2.103 6.948 1.00 92.62 76 ASN A O 1
ATOM 617 N N . ILE A 1 77 ? -20.248 -1.988 9.194 1.00 92.75 77 ILE A N 1
ATOM 618 C CA . ILE A 1 77 ? -18.780 -2.003 9.266 1.00 92.75 77 ILE A CA 1
ATOM 619 C C . ILE A 1 77 ? -18.233 -3.313 8.692 1.00 92.75 77 ILE A C 1
ATOM 621 O O . ILE A 1 77 ? -17.348 -3.274 7.838 1.00 92.75 77 ILE A O 1
ATOM 625 N N . ILE A 1 78 ? -18.784 -4.461 9.102 1.00 93.00 78 ILE A N 1
ATOM 626 C CA . ILE A 1 78 ? -18.364 -5.779 8.602 1.00 93.00 78 ILE A CA 1
ATOM 627 C C . ILE A 1 78 ? -18.541 -5.852 7.082 1.00 93.00 78 ILE A C 1
ATOM 629 O O . ILE A 1 78 ? -17.616 -6.237 6.368 1.00 93.00 78 ILE A O 1
ATOM 633 N N . ARG A 1 79 ? -19.698 -5.422 6.564 1.00 94.50 79 ARG A N 1
ATOM 634 C CA . ARG A 1 79 ? -19.970 -5.413 5.121 1.00 94.50 79 ARG A CA 1
ATOM 635 C C . ARG A 1 79 ? -18.980 -4.534 4.357 1.00 94.50 79 ARG A C 1
ATOM 637 O O . ARG A 1 79 ? -18.481 -4.944 3.312 1.00 94.50 79 ARG A O 1
ATOM 644 N N . LEU A 1 80 ? -18.708 -3.328 4.858 1.00 93.56 80 LEU A N 1
ATOM 645 C CA . LEU A 1 80 ? -17.749 -2.413 4.235 1.00 93.56 80 LEU A CA 1
ATOM 646 C C . LEU A 1 80 ? -16.334 -3.000 4.247 1.00 93.56 80 LEU A C 1
ATOM 648 O O . LEU A 1 80 ? -15.634 -2.908 3.243 1.00 93.56 80 LEU A O 1
ATOM 652 N N . HIS A 1 81 ? -15.936 -3.653 5.338 1.00 90.25 81 HIS A N 1
ATOM 653 C CA . HIS A 1 81 ? -14.633 -4.301 5.445 1.00 90.25 81 HIS A CA 1
ATOM 654 C C . HIS A 1 81 ? -14.467 -5.446 4.435 1.00 90.25 81 HIS A C 1
ATOM 656 O O . HIS A 1 81 ? -13.471 -5.482 3.713 1.00 90.25 81 HIS A O 1
ATOM 662 N N . ILE A 1 82 ? -15.466 -6.327 4.319 1.00 89.56 82 ILE A N 1
ATOM 663 C CA . ILE A 1 82 ? -15.474 -7.409 3.320 1.00 89.56 82 ILE A CA 1
ATOM 664 C C . ILE A 1 82 ? -15.384 -6.825 1.905 1.00 89.56 82 ILE A C 1
ATOM 666 O O . ILE A 1 82 ? -14.560 -7.260 1.106 1.00 89.56 82 ILE A O 1
ATOM 670 N N . SER A 1 83 ? -16.159 -5.773 1.616 1.00 90.81 83 SER A N 1
ATOM 671 C CA . SER A 1 83 ? -16.127 -5.114 0.308 1.00 90.81 83 SER A CA 1
ATOM 672 C C . SER A 1 83 ? -14.753 -4.531 -0.035 1.00 90.81 83 SER A C 1
ATOM 674 O O . SER A 1 83 ? -14.361 -4.574 -1.200 1.00 90.81 83 SER A O 1
ATOM 676 N N . ILE A 1 84 ? -14.025 -3.971 0.936 1.00 86.75 84 ILE A N 1
ATOM 677 C CA . ILE A 1 84 ? -12.662 -3.466 0.717 1.00 86.75 84 ILE A CA 1
ATOM 678 C C . ILE A 1 84 ? -11.720 -4.627 0.388 1.00 86.75 84 ILE A C 1
ATOM 680 O O . ILE A 1 84 ? -10.952 -4.530 -0.568 1.00 86.75 84 ILE A O 1
ATOM 684 N N . ALA A 1 85 ? -11.795 -5.729 1.138 1.00 81.44 85 ALA A N 1
ATOM 685 C CA . ALA A 1 85 ? -10.967 -6.908 0.895 1.00 81.44 85 ALA A CA 1
ATOM 686 C C . ALA A 1 85 ? -11.189 -7.484 -0.516 1.00 81.44 85 ALA A C 1
ATOM 688 O O . ALA A 1 85 ? -10.222 -7.756 -1.233 1.00 81.44 85 ALA A O 1
ATOM 689 N N . ASP A 1 86 ? -12.447 -7.571 -0.956 1.00 85.62 86 ASP A N 1
ATOM 690 C CA . ASP A 1 86 ? -12.796 -8.024 -2.305 1.00 85.62 86 ASP A CA 1
ATOM 691 C C . ASP A 1 86 ? -12.237 -7.089 -3.383 1.00 85.62 86 ASP A C 1
ATOM 693 O O . ASP A 1 86 ? -11.626 -7.546 -4.352 1.00 85.62 86 ASP A O 1
ATOM 697 N N . MET A 1 87 ? -12.388 -5.770 -3.214 1.00 86.56 87 MET A N 1
ATOM 698 C CA . MET A 1 87 ? -11.831 -4.786 -4.149 1.00 86.56 87 MET A CA 1
ATOM 699 C C . MET A 1 87 ? -10.306 -4.891 -4.246 1.00 86.56 87 MET A C 1
ATOM 701 O O . MET A 1 87 ? -9.756 -4.807 -5.346 1.00 86.56 87 MET A O 1
ATOM 705 N N . LEU A 1 88 ? -9.617 -5.103 -3.121 1.00 82.38 88 LEU A N 1
ATOM 706 C CA . LEU A 1 88 ? -8.166 -5.289 -3.094 1.00 82.38 88 LEU A CA 1
ATOM 707 C C . LEU A 1 88 ? -7.748 -6.559 -3.842 1.00 82.38 88 LEU A C 1
ATOM 709 O O . LEU A 1 88 ? -6.847 -6.489 -4.679 1.00 82.38 88 LEU A O 1
ATOM 713 N N . SER A 1 89 ? -8.431 -7.682 -3.622 1.00 82.19 89 SER A N 1
ATOM 714 C CA . SER A 1 89 ? -8.164 -8.928 -4.351 1.00 82.19 89 SER A CA 1
ATOM 715 C C . SER A 1 89 ? -8.393 -8.761 -5.859 1.00 82.19 89 SER A C 1
ATOM 717 O O . SER A 1 89 ? -7.514 -9.052 -6.678 1.00 82.19 89 SER A O 1
ATOM 719 N N . GLN A 1 90 ? -9.536 -8.184 -6.243 1.00 90.12 90 GLN A N 1
ATOM 720 C CA . GLN A 1 90 ? -9.875 -7.939 -7.647 1.00 90.12 90 GLN A CA 1
ATOM 721 C C . GLN A 1 90 ? -8.919 -6.956 -8.324 1.00 90.12 90 GLN A C 1
ATOM 723 O O . GLN A 1 90 ? -8.674 -7.051 -9.532 1.00 90.12 90 GLN A O 1
ATOM 728 N N . SER A 1 91 ? -8.336 -6.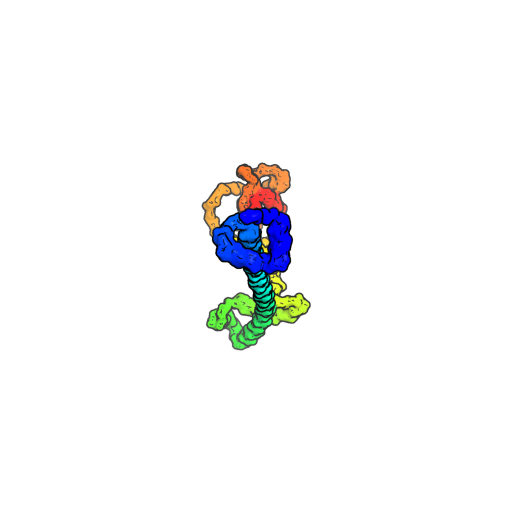027 -7.563 1.00 91.12 91 SER A N 1
ATOM 729 C CA . SER A 1 91 ? -7.363 -5.083 -8.101 1.00 91.12 91 SER A CA 1
ATOM 730 C C . SER A 1 91 ? -6.138 -5.803 -8.676 1.00 91.12 91 SER A C 1
ATOM 732 O O . SER A 1 91 ? -5.721 -5.482 -9.790 1.00 91.12 91 SER A O 1
ATOM 734 N N . LEU A 1 92 ? -5.600 -6.816 -7.984 1.00 92.38 92 LEU A N 1
ATOM 735 C CA . LEU A 1 92 ? -4.424 -7.565 -8.440 1.00 92.38 92 LEU A CA 1
ATOM 736 C C . LEU A 1 92 ? -4.717 -8.353 -9.717 1.00 92.38 92 LEU A C 1
ATOM 738 O O . LEU A 1 92 ? -3.915 -8.329 -10.656 1.00 92.38 92 LEU A O 1
ATOM 742 N N . VAL A 1 93 ? -5.886 -8.993 -9.778 1.00 92.94 93 VAL A N 1
ATOM 743 C CA . VAL A 1 93 ? -6.357 -9.709 -10.970 1.00 92.94 93 VAL A CA 1
ATOM 744 C C . VAL A 1 93 ? -6.464 -8.745 -12.154 1.00 92.94 93 VAL A C 1
ATOM 746 O O . VAL A 1 93 ? -5.888 -8.988 -13.215 1.00 92.94 93 VAL A O 1
ATOM 749 N N . THR A 1 94 ? -7.113 -7.599 -11.946 1.00 95.00 94 THR A N 1
ATOM 750 C CA . THR A 1 94 ? -7.297 -6.569 -12.978 1.00 95.00 94 THR A CA 1
ATOM 751 C C . THR A 1 94 ? -5.958 -6.000 -13.456 1.00 95.00 94 THR A C 1
ATOM 753 O O . THR A 1 94 ? -5.718 -5.888 -14.656 1.00 95.00 94 THR A O 1
ATOM 756 N N . ALA A 1 95 ? -5.042 -5.682 -12.539 1.00 95.06 95 ALA A N 1
ATOM 757 C CA . ALA A 1 95 ? -3.711 -5.168 -12.858 1.00 95.06 95 ALA A CA 1
ATOM 758 C C . ALA A 1 95 ? -2.865 -6.176 -13.658 1.00 95.06 95 ALA A C 1
ATOM 760 O O . ALA A 1 95 ? -2.149 -5.798 -14.590 1.00 95.06 95 ALA A O 1
ATOM 761 N N . THR A 1 96 ? -2.975 -7.460 -13.321 1.00 95.06 96 THR A N 1
ATOM 762 C CA . THR A 1 96 ? -2.322 -8.564 -14.038 1.00 95.06 96 THR A CA 1
ATOM 763 C C . THR A 1 96 ? -2.866 -8.706 -15.461 1.00 95.06 96 THR A C 1
ATOM 765 O O . THR A 1 96 ? -2.094 -8.914 -16.400 1.00 95.06 96 THR A O 1
ATOM 768 N N . GLU A 1 97 ? -4.175 -8.537 -15.646 1.00 97.38 97 GLU A N 1
ATOM 769 C CA . GLU A 1 97 ? -4.806 -8.579 -16.967 1.00 97.38 97 GLU A CA 1
ATOM 770 C C . GLU A 1 97 ? -4.429 -7.366 -17.829 1.00 97.38 97 GLU A C 1
ATOM 772 O O . GLU A 1 97 ? -4.080 -7.519 -19.001 1.00 97.38 97 GLU A O 1
ATOM 777 N N . ILE A 1 98 ? -4.364 -6.166 -17.240 1.00 97.38 98 ILE A N 1
ATOM 778 C CA . ILE A 1 98 ? -3.815 -4.982 -17.921 1.00 97.38 98 ILE A CA 1
ATOM 779 C C . ILE A 1 98 ? -2.380 -5.262 -18.389 1.00 97.38 98 ILE A C 1
ATOM 781 O O . ILE A 1 98 ? -2.017 -4.935 -19.519 1.00 97.38 98 ILE A O 1
ATOM 785 N N . GLY A 1 99 ? -1.561 -5.906 -17.553 1.00 96.38 99 GLY A N 1
ATOM 786 C CA . GLY A 1 99 ? -0.206 -6.317 -17.913 1.00 96.38 99 GLY A CA 1
ATOM 787 C C . GLY A 1 99 ? -0.146 -7.229 -19.140 1.00 96.38 99 GLY A C 1
ATOM 788 O O . GLY A 1 99 ? 0.703 -7.015 -20.010 1.00 96.38 99 GLY A O 1
ATOM 789 N N . ARG A 1 100 ? -1.068 -8.197 -19.243 1.00 97.81 100 ARG A N 1
ATOM 790 C CA . ARG A 1 100 ? -1.216 -9.083 -20.411 1.00 97.81 100 ARG A CA 1
ATOM 791 C C . ARG A 1 100 ? -1.519 -8.284 -21.678 1.00 97.81 100 ARG A C 1
ATOM 793 O O . ARG A 1 100 ? -0.806 -8.416 -22.672 1.00 97.81 100 ARG A O 1
ATOM 800 N N . LEU A 1 101 ? -2.529 -7.415 -21.619 1.00 97.88 101 LEU A N 1
ATOM 801 C CA . LEU A 1 101 ? -2.952 -6.580 -22.748 1.00 97.88 101 LEU A CA 1
ATOM 802 C C . LEU A 1 101 ? -1.830 -5.644 -23.215 1.00 97.88 101 LEU A C 1
ATOM 804 O O . LEU A 1 101 ? -1.607 -5.478 -24.412 1.00 97.88 101 LEU A O 1
ATOM 808 N N . LEU A 1 102 ? -1.062 -5.079 -22.280 1.00 95.31 102 LEU A N 1
ATOM 809 C CA . LEU A 1 102 ? 0.098 -4.246 -22.600 1.00 95.31 102 LEU A CA 1
ATOM 810 C C . LEU A 1 102 ? 1.199 -5.030 -23.327 1.00 95.31 102 LEU A C 1
ATOM 812 O O . LEU A 1 102 ? 1.843 -4.476 -24.218 1.00 95.31 102 LEU A O 1
ATOM 816 N N . PHE A 1 103 ? 1.420 -6.306 -22.990 1.00 93.94 103 PHE A N 1
ATOM 817 C CA . PHE A 1 103 ? 2.348 -7.163 -23.732 1.00 93.94 103 PHE A CA 1
ATOM 818 C C . PHE A 1 103 ? 1.878 -7.419 -25.160 1.00 93.94 103 PHE A C 1
ATOM 820 O O . PHE A 1 103 ? 2.680 -7.303 -26.086 1.00 93.94 103 PHE A O 1
ATOM 827 N N . GLU A 1 104 ? 0.599 -7.738 -25.347 1.00 95.06 104 GLU A N 1
ATOM 828 C CA . GLU A 1 104 ? 0.019 -7.955 -26.676 1.00 95.06 104 GLU A CA 1
ATOM 829 C C . GLU A 1 104 ? 0.128 -6.697 -27.531 1.00 95.06 104 GLU A C 1
ATOM 831 O O . GLU A 1 104 ? 0.654 -6.742 -28.644 1.00 95.06 104 GLU A O 1
ATOM 836 N N . GLN A 1 105 ? -0.240 -5.551 -26.965 1.00 95.19 105 GLN A N 1
ATOM 837 C CA . GLN A 1 105 ? -0.169 -4.275 -27.657 1.00 95.19 105 GLN A CA 1
ATOM 838 C C . GLN A 1 105 ? 1.275 -3.888 -28.009 1.00 95.19 105 GLN A C 1
ATOM 840 O O . GLN A 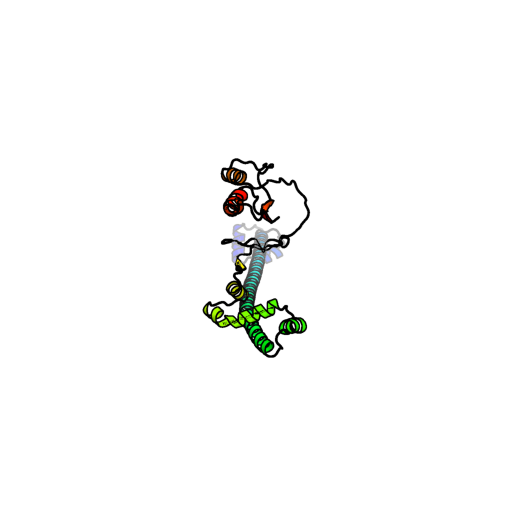1 105 ? 1.552 -3.431 -29.120 1.00 95.19 105 GLN A O 1
ATOM 845 N N . LYS A 1 106 ? 2.233 -4.137 -27.106 1.00 92.00 106 LYS A N 1
ATOM 846 C CA . LYS A 1 106 ? 3.661 -3.889 -27.356 1.00 92.00 106 LYS A CA 1
ATOM 847 C C . LYS A 1 106 ? 4.221 -4.721 -28.514 1.00 92.00 106 LYS A C 1
ATOM 849 O O . LYS A 1 106 ? 5.179 -4.280 -29.140 1.00 92.00 106 LYS A O 1
ATOM 854 N N . ARG A 1 107 ? 3.660 -5.903 -28.802 1.00 91.88 107 ARG A N 1
ATOM 855 C CA . ARG A 1 107 ? 4.089 -6.746 -29.937 1.00 91.88 107 ARG A CA 1
ATOM 856 C C . ARG A 1 107 ? 3.638 -6.199 -31.289 1.00 91.88 107 ARG A C 1
ATOM 858 O O . ARG A 1 107 ? 4.286 -6.489 -32.288 1.00 91.88 107 ARG A O 1
ATOM 865 N N . VAL A 1 108 ? 2.542 -5.444 -31.317 1.00 93.56 108 VAL A N 1
ATOM 866 C CA . VAL A 1 108 ? 1.986 -4.847 -32.542 1.00 93.56 108 VAL A CA 1
ATOM 867 C C . VAL A 1 108 ? 2.635 -3.494 -32.840 1.00 93.56 108 VAL A C 1
ATOM 869 O O . VAL A 1 108 ? 2.822 -3.129 -33.999 1.00 93.56 108 VAL A O 1
ATOM 872 N N . ILE A 1 109 ? 3.000 -2.746 -31.798 1.00 91.38 109 ILE A N 1
ATOM 873 C CA . ILE A 1 109 ? 3.635 -1.434 -31.939 1.00 91.38 109 ILE A CA 1
ATOM 874 C C . ILE A 1 109 ? 5.083 -1.589 -32.418 1.00 91.38 109 ILE A C 1
ATOM 876 O O . ILE A 1 109 ? 5.837 -2.439 -31.943 1.00 91.38 109 ILE A O 1
ATOM 880 N N . LYS A 1 110 ? 5.491 -0.711 -33.338 1.00 87.25 110 LYS A N 1
ATOM 881 C CA . LYS A 1 110 ? 6.864 -0.637 -33.841 1.00 87.25 110 LYS A CA 1
ATOM 882 C C . LYS A 1 110 ? 7.864 -0.469 -32.689 1.00 87.25 110 LYS A C 1
ATOM 884 O O . LYS A 1 110 ? 7.631 0.276 -31.734 1.00 87.25 110 LYS A O 1
ATOM 889 N N . HIS A 1 111 ? 9.004 -1.152 -32.785 1.00 78.06 111 HIS A N 1
ATOM 890 C CA . HIS A 1 111 ? 10.080 -1.026 -31.803 1.00 78.06 111 HIS A CA 1
ATOM 891 C C . HIS A 1 111 ? 10.458 0.449 -31.583 1.00 78.06 111 HIS A C 1
ATOM 893 O O . HIS A 1 111 ? 10.739 1.165 -32.538 1.00 78.06 111 HIS A O 1
ATOM 899 N N . GLY A 1 112 ? 10.464 0.882 -30.319 1.00 82.25 112 GLY A N 1
ATOM 900 C CA . GLY A 1 112 ? 10.771 2.261 -29.918 1.00 82.25 112 GLY A CA 1
ATOM 901 C C . GLY A 1 112 ? 9.547 3.145 -29.653 1.00 82.25 112 GLY A C 1
ATOM 902 O O . GLY A 1 112 ? 9.633 4.029 -28.807 1.00 82.25 112 GLY A O 1
ATOM 903 N N . ASP A 1 113 ? 8.386 2.851 -30.249 1.00 90.62 113 ASP A N 1
ATOM 904 C CA . ASP A 1 113 ? 7.211 3.740 -30.172 1.00 90.62 113 ASP A CA 1
ATOM 905 C C . ASP A 1 113 ? 6.259 3.432 -29.007 1.00 90.62 113 ASP A C 1
ATOM 907 O O . ASP A 1 113 ? 5.321 4.183 -28.742 1.00 90.62 113 ASP A O 1
ATOM 911 N N . PHE A 1 114 ? 6.506 2.354 -28.258 1.00 90.69 114 PHE A N 1
ATOM 912 C CA . PHE A 1 114 ? 5.641 1.947 -27.145 1.00 90.69 114 PHE A CA 1
ATOM 913 C C . PHE A 1 114 ? 5.501 3.033 -26.068 1.00 90.69 114 PHE A C 1
ATOM 915 O O . PHE A 1 114 ? 4.411 3.229 -25.542 1.00 90.69 114 PHE A O 1
ATOM 922 N N . SER A 1 115 ? 6.581 3.761 -25.758 1.00 90.75 115 SER A N 1
ATOM 923 C CA . SER A 1 115 ? 6.543 4.848 -24.767 1.00 90.75 115 SER A CA 1
ATOM 924 C C . SER A 1 115 ? 5.582 5.958 -25.185 1.00 90.75 115 SER A C 1
ATOM 926 O O . SER A 1 115 ? 4.700 6.330 -24.416 1.00 90.75 115 SER A O 1
ATOM 928 N N . ASN A 1 116 ? 5.717 6.425 -26.428 1.00 92.06 116 ASN A N 1
ATOM 929 C CA . ASN A 1 116 ? 4.879 7.482 -26.989 1.00 92.06 116 ASN A CA 1
ATOM 930 C C . ASN A 1 116 ? 3.418 7.031 -27.083 1.00 92.06 116 ASN A C 1
ATOM 932 O O . ASN A 1 116 ? 2.505 7.796 -26.786 1.00 92.06 116 ASN A O 1
ATOM 936 N N . TRP A 1 117 ? 3.188 5.767 -27.452 1.00 95.19 117 TRP A N 1
ATOM 937 C CA . TRP A 1 117 ? 1.845 5.205 -27.505 1.00 95.19 117 TRP A CA 1
ATOM 938 C C . TRP A 1 117 ? 1.172 5.184 -26.126 1.00 95.19 117 TRP A C 1
ATOM 940 O O . TRP A 1 117 ? 0.023 5.610 -26.025 1.00 95.19 117 TRP A O 1
ATOM 950 N N . VAL A 1 118 ? 1.881 4.754 -25.071 1.00 92.19 118 VAL A N 1
ATOM 951 C CA . VAL A 1 118 ? 1.347 4.747 -23.697 1.00 92.19 118 VAL A CA 1
ATOM 952 C C . VAL A 1 118 ? 0.954 6.157 -23.261 1.00 92.19 11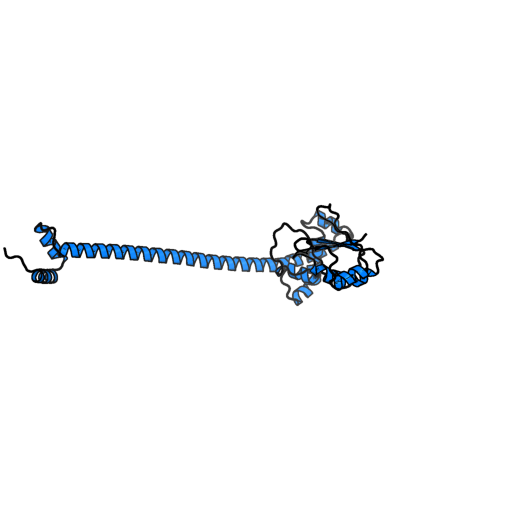8 VAL A C 1
ATOM 954 O O . VAL A 1 118 ? -0.154 6.343 -22.768 1.00 92.19 118 VAL A O 1
ATOM 957 N N . GLU A 1 119 ? 1.826 7.145 -23.470 1.00 91.12 119 GLU A N 1
ATOM 958 C CA . GLU A 1 119 ? 1.560 8.532 -23.066 1.00 91.12 119 GLU A CA 1
ATOM 959 C C . GLU A 1 119 ? 0.397 9.174 -23.833 1.00 91.12 119 GLU A C 1
ATOM 961 O O . GLU A 1 119 ? -0.308 10.012 -23.276 1.00 91.12 119 GLU A O 1
ATOM 966 N N . ALA A 1 120 ? 0.170 8.769 -25.084 1.00 95.69 120 ALA A N 1
ATOM 967 C CA . ALA A 1 120 ? -0.910 9.304 -25.907 1.00 95.69 120 ALA A CA 1
ATOM 968 C C . ALA A 1 120 ? -2.275 8.625 -25.676 1.00 95.69 120 ALA A C 1
ATOM 970 O O . ALA A 1 120 ? -3.302 9.265 -25.889 1.00 95.69 120 ALA A O 1
ATOM 971 N N . HIS A 1 121 ? -2.309 7.348 -25.273 1.00 96.56 121 HIS A N 1
ATOM 972 C CA . HIS A 1 121 ? -3.548 6.549 -25.274 1.00 96.56 121 HIS A CA 1
ATOM 973 C C . HIS A 1 121 ? -4.019 6.090 -23.894 1.00 96.56 121 HIS A C 1
ATOM 975 O O . HIS A 1 121 ? -5.173 5.684 -23.764 1.00 96.56 121 HIS A O 1
ATOM 981 N N . LEU A 1 122 ? -3.160 6.107 -22.871 1.00 95.81 122 LEU A N 1
ATOM 982 C CA . LEU A 1 122 ? -3.490 5.554 -21.558 1.00 95.81 122 LEU A CA 1
ATOM 983 C C . LEU A 1 122 ? -3.536 6.645 -20.482 1.00 95.81 122 LEU A C 1
ATOM 985 O O . LEU A 1 122 ? -2.722 7.566 -20.494 1.00 95.81 122 LEU A O 1
ATOM 989 N N . PRO A 1 123 ? -4.433 6.527 -19.483 1.00 95.19 123 PRO A N 1
ATOM 990 C CA . PRO A 1 123 ? -4.575 7.516 -18.412 1.00 95.19 123 PRO A CA 1
ATOM 991 C C . PRO A 1 123 ? -3.459 7.427 -17.355 1.00 95.19 123 PRO A C 1
ATOM 993 O O . PRO A 1 123 ? -3.561 8.010 -16.277 1.00 95.19 123 PRO A O 1
ATOM 996 N N . PHE A 1 124 ? -2.396 6.667 -17.622 1.00 93.06 124 PHE A N 1
ATOM 997 C CA . PHE A 1 124 ? -1.295 6.439 -16.699 1.00 93.06 124 PHE A CA 1
ATOM 998 C C . PHE A 1 124 ? 0.057 6.477 -17.408 1.00 93.06 124 PHE A C 1
ATOM 1000 O O . PHE A 1 124 ? 0.187 6.222 -18.601 1.00 93.06 124 PHE A O 1
ATOM 1007 N N . LYS A 1 125 ? 1.100 6.774 -16.629 1.00 91.56 125 LYS A N 1
ATOM 1008 C CA . LYS A 1 125 ? 2.469 6.928 -17.131 1.00 91.56 125 LYS A CA 1
ATOM 1009 C C . LYS A 1 125 ? 3.096 5.584 -17.504 1.00 91.56 125 LYS A C 1
ATOM 1011 O O . LYS A 1 125 ? 2.751 4.543 -16.938 1.00 91.56 125 LYS A O 1
ATOM 1016 N N . LEU A 1 126 ? 4.140 5.636 -18.336 1.00 86.69 126 LEU A N 1
ATOM 1017 C CA . LEU A 1 126 ? 4.947 4.475 -18.732 1.00 86.69 126 LEU A CA 1
ATOM 1018 C C . LEU A 1 126 ? 5.386 3.604 -17.545 1.00 86.69 126 LEU A C 1
ATOM 1020 O O . LEU A 1 126 ? 5.336 2.379 -17.620 1.00 86.69 126 LEU A O 1
ATOM 1024 N N . ARG A 1 127 ? 5.774 4.224 -16.425 1.00 88.94 127 ARG A N 1
ATOM 1025 C CA . ARG A 1 127 ? 6.185 3.502 -15.211 1.00 88.94 127 ARG A CA 1
ATOM 1026 C C . ARG A 1 127 ? 5.077 2.594 -14.664 1.00 88.94 127 ARG A C 1
ATOM 1028 O O . ARG A 1 127 ? 5.369 1.485 -14.224 1.00 88.94 127 ARG A O 1
ATOM 1035 N N . THR A 1 128 ? 3.823 3.041 -14.695 1.00 90.62 128 THR A N 1
ATOM 1036 C CA . THR A 1 128 ? 2.667 2.240 -14.266 1.00 90.62 128 THR A CA 1
ATOM 1037 C C . THR A 1 128 ? 2.416 1.094 -15.242 1.00 90.62 128 THR A C 1
ATOM 1039 O O . THR A 1 128 ? 2.262 -0.044 -14.810 1.00 90.62 128 THR A O 1
ATOM 1042 N N . ALA A 1 129 ? 2.496 1.362 -16.549 1.00 89.69 129 ALA A N 1
ATOM 1043 C CA . ALA A 1 129 ? 2.379 0.332 -17.580 1.00 89.69 129 ALA A CA 1
ATOM 1044 C C . ALA A 1 129 ? 3.415 -0.791 -17.378 1.00 89.69 129 ALA A C 1
ATOM 1046 O O . ALA A 1 129 ? 3.080 -1.971 -17.344 1.00 89.69 129 ALA A O 1
ATOM 1047 N N . GLN A 1 130 ? 4.678 -0.420 -17.150 1.00 88.44 130 GLN A N 1
ATOM 1048 C CA . GLN A 1 130 ? 5.761 -1.367 -16.873 1.00 88.44 130 GLN A CA 1
ATOM 1049 C C . GLN A 1 130 ? 5.526 -2.183 -15.595 1.00 88.44 130 GLN A C 1
ATOM 1051 O O . GLN A 1 130 ? 5.873 -3.362 -15.557 1.00 88.44 130 GLN A O 1
ATOM 1056 N N . ARG A 1 131 ? 4.944 -1.581 -14.549 1.00 91.81 131 ARG A N 1
ATOM 1057 C CA . ARG A 1 131 ? 4.581 -2.296 -13.316 1.00 91.81 131 ARG A CA 1
ATOM 1058 C C . ARG A 1 131 ? 3.506 -3.349 -13.572 1.00 91.81 131 ARG A C 1
ATOM 1060 O O . ARG A 1 131 ? 3.701 -4.488 -13.166 1.00 91.81 131 ARG A O 1
ATOM 1067 N N . TYR A 1 132 ? 2.444 -3.009 -14.300 1.00 95.06 132 TYR A N 1
ATOM 1068 C CA . TYR A 1 132 ? 1.411 -3.977 -14.684 1.00 95.06 132 TYR A CA 1
ATOM 1069 C C . TYR A 1 132 ? 1.971 -5.112 -15.541 1.00 95.06 132 TYR A C 1
ATOM 1071 O O . TYR A 1 132 ? 1.714 -6.280 -15.263 1.00 95.06 132 TYR A O 1
ATOM 1079 N N . MET A 1 133 ? 2.821 -4.799 -16.521 1.00 91.12 133 MET A N 1
ATOM 1080 C CA . MET A 1 133 ? 3.512 -5.825 -17.307 1.00 91.12 133 MET A CA 1
ATOM 1081 C C . MET A 1 133 ? 4.356 -6.754 -16.421 1.00 91.12 133 MET A C 1
ATOM 1083 O O . MET A 1 133 ? 4.324 -7.967 -16.606 1.00 91.12 133 MET A O 1
ATOM 1087 N N . LYS A 1 134 ? 5.072 -6.221 -15.423 1.00 92.12 134 LYS A N 1
ATOM 1088 C CA . LYS A 1 134 ? 5.813 -7.053 -14.463 1.00 92.12 134 LYS A CA 1
ATOM 1089 C C . LYS A 1 134 ? 4.891 -7.954 -13.638 1.00 92.12 134 LYS A C 1
ATOM 1091 O O . LYS A 1 134 ? 5.208 -9.127 -13.497 1.00 92.12 134 LYS A O 1
ATOM 1096 N N . LEU A 1 135 ? 3.753 -7.457 -13.147 1.00 93.50 135 LEU A N 1
ATOM 1097 C CA . LEU A 1 135 ? 2.779 -8.299 -12.433 1.00 93.50 135 LEU A CA 1
ATOM 1098 C C . LEU A 1 135 ? 2.341 -9.491 -13.290 1.00 93.50 135 LEU A C 1
ATOM 1100 O O . LEU A 1 135 ? 2.366 -10.622 -12.821 1.00 93.50 135 LEU A O 1
ATOM 1104 N N . HIS A 1 136 ? 2.041 -9.255 -14.569 1.00 95.12 136 HIS A N 1
ATOM 1105 C CA . HIS A 1 136 ? 1.716 -10.332 -15.502 1.00 95.12 136 HIS A CA 1
ATOM 1106 C C . HIS A 1 136 ? 2.865 -11.324 -15.702 1.00 95.12 136 HIS A C 1
ATOM 1108 O O . HIS A 1 136 ? 2.651 -12.534 -15.663 1.00 95.12 136 HIS A O 1
ATOM 1114 N N . GLN A 1 137 ? 4.084 -10.814 -15.892 1.00 92.06 137 GLN A N 1
ATOM 1115 C CA . GLN A 1 137 ? 5.277 -11.633 -16.102 1.00 92.06 137 GLN A CA 1
ATOM 1116 C C . GLN A 1 137 ? 5.567 -12.565 -14.915 1.00 92.06 137 GLN A C 1
ATOM 1118 O O . GLN A 1 137 ? 6.027 -13.681 -15.126 1.00 92.06 137 GLN A O 1
ATOM 1123 N N . TYR A 1 138 ? 5.298 -12.116 -13.686 1.00 92.75 138 TYR A N 1
ATOM 1124 C CA . TYR A 1 138 ? 5.581 -12.859 -12.454 1.00 92.75 138 TYR A CA 1
ATOM 1125 C C . TYR A 1 138 ? 4.329 -13.451 -11.787 1.00 92.75 138 TYR A C 1
ATOM 1127 O O . TYR A 1 138 ? 4.402 -13.875 -10.637 1.00 92.75 138 TYR A O 1
ATOM 1135 N N . LYS A 1 139 ? 3.185 -13.511 -12.484 1.00 92.62 139 LYS A N 1
ATOM 1136 C CA . LYS A 1 139 ? 1.901 -13.950 -11.903 1.00 92.62 139 LYS A CA 1
ATOM 1137 C C . LYS A 1 139 ? 1.966 -15.340 -11.255 1.00 92.62 139 LYS A C 1
ATOM 1139 O O . LYS A 1 139 ? 1.364 -15.553 -10.214 1.00 92.62 139 LYS A O 1
ATOM 1144 N N . GLU A 1 140 ? 2.713 -16.272 -11.848 1.00 90.44 140 GLU A N 1
ATOM 1145 C CA . GLU A 1 140 ? 2.839 -17.645 -11.338 1.00 90.44 140 GLU A CA 1
ATOM 1146 C C . GLU A 1 140 ? 3.617 -17.663 -10.020 1.00 90.44 140 GLU A C 1
ATOM 1148 O O . GLU A 1 140 ? 3.125 -18.188 -9.027 1.00 90.44 140 GLU A O 1
ATOM 1153 N N . ALA A 1 141 ? 4.754 -16.964 -9.967 1.00 89.06 141 ALA A N 1
ATOM 1154 C CA . ALA A 1 141 ? 5.546 -16.818 -8.747 1.00 89.06 141 ALA A CA 1
ATOM 1155 C C . ALA A 1 141 ? 4.792 -16.072 -7.628 1.00 89.06 141 ALA A C 1
ATOM 1157 O O . ALA A 1 141 ? 4.998 -16.355 -6.449 1.00 89.06 141 ALA A O 1
ATOM 1158 N N . LEU A 1 142 ? 3.927 -15.112 -7.977 1.00 90.25 142 LEU A N 1
ATOM 1159 C CA . LEU A 1 142 ? 3.068 -14.416 -7.012 1.00 90.25 142 LEU A CA 1
ATOM 1160 C C . LEU A 1 142 ? 1.984 -15.346 -6.449 1.00 90.25 142 LEU A C 1
ATOM 1162 O O . LEU A 1 142 ? 1.763 -15.357 -5.238 1.00 90.25 142 LEU A O 1
ATOM 1166 N N . ASN A 1 143 ? 1.369 -16.167 -7.304 1.00 89.00 143 ASN A N 1
ATOM 1167 C CA . ASN A 1 143 ? 0.365 -17.148 -6.896 1.00 89.00 143 ASN A CA 1
ATOM 1168 C C . ASN A 1 143 ? 0.958 -18.237 -5.993 1.00 89.00 143 ASN A C 1
ATOM 1170 O O . ASN A 1 143 ? 0.358 -18.574 -4.977 1.00 89.00 143 ASN A O 1
ATOM 1174 N N . GLU A 1 144 ? 2.149 -18.753 -6.316 1.00 89.62 144 GLU A N 1
ATOM 1175 C CA . GLU A 1 144 ? 2.866 -19.727 -5.475 1.00 89.62 144 GLU A CA 1
ATOM 1176 C C . GLU A 1 144 ? 3.150 -19.190 -4.067 1.00 89.62 144 GLU A C 1
ATOM 1178 O O . GLU A 1 144 ? 3.172 -19.946 -3.098 1.00 89.62 144 GLU A O 1
ATOM 1183 N N . LYS A 1 145 ? 3.345 -17.874 -3.947 1.00 87.00 145 LYS A N 1
ATOM 1184 C CA . LYS A 1 145 ? 3.576 -17.190 -2.670 1.00 87.00 145 LYS A CA 1
ATOM 1185 C C . LYS A 1 145 ? 2.301 -16.777 -1.944 1.00 87.00 145 LYS A C 1
ATOM 1187 O O . LYS A 1 145 ? 2.400 -16.273 -0.831 1.00 87.00 145 LYS A O 1
ATOM 1192 N N . GLY A 1 146 ? 1.130 -16.995 -2.542 1.00 88.25 146 GLY A N 1
ATOM 1193 C CA . GLY A 1 146 ? -0.153 -16.621 -1.950 1.00 88.25 146 GLY A CA 1
ATOM 1194 C C . GLY A 1 146 ? -0.377 -15.111 -1.859 1.00 88.25 146 GLY A C 1
ATOM 1195 O O . GLY A 1 146 ? -1.125 -14.667 -0.992 1.00 88.25 146 GLY A O 1
ATOM 1196 N N . VAL A 1 147 ? 0.270 -14.325 -2.726 1.00 87.81 147 VAL A N 1
ATOM 1197 C CA . VAL A 1 147 ? 0.139 -12.864 -2.735 1.00 87.81 147 VAL A CA 1
ATOM 1198 C C . VAL A 1 147 ? -1.225 -12.464 -3.290 1.00 87.81 147 VAL A C 1
ATOM 1200 O O . VAL A 1 147 ? -1.535 -12.755 -4.444 1.00 87.81 147 VAL A O 1
ATOM 1203 N N . ASN A 1 148 ? -2.016 -11.744 -2.491 1.00 83.56 148 ASN A N 1
ATOM 1204 C CA . ASN A 1 148 ? -3.411 -11.412 -2.826 1.00 83.56 148 ASN A CA 1
ATOM 1205 C C . ASN A 1 148 ? -3.663 -9.909 -3.023 1.00 83.56 148 ASN A C 1
ATOM 1207 O O . ASN A 1 148 ? -4.772 -9.507 -3.369 1.00 83.56 148 ASN A O 1
ATOM 1211 N N . SER A 1 149 ? -2.645 -9.070 -2.815 1.00 86.38 149 SER A N 1
ATOM 1212 C CA . SER A 1 149 ? -2.734 -7.613 -2.941 1.00 86.38 149 SER A CA 1
ATOM 1213 C C . SER A 1 149 ? -1.693 -7.066 -3.916 1.00 86.38 149 SER A C 1
ATOM 1215 O O . SER A 1 149 ? -0.558 -7.542 -3.973 1.00 86.38 149 SER A O 1
ATOM 1217 N N . ILE A 1 150 ? -2.045 -6.006 -4.654 1.00 87.69 150 ILE A N 1
ATOM 1218 C CA . ILE A 1 150 ? -1.094 -5.270 -5.505 1.00 87.69 150 ILE A CA 1
ATOM 1219 C C . ILE A 1 150 ? 0.084 -4.741 -4.681 1.00 87.69 150 ILE A C 1
ATOM 1221 O O . ILE A 1 150 ? 1.222 -4.770 -5.151 1.00 87.69 150 ILE A O 1
ATOM 1225 N N . THR A 1 151 ? -0.176 -4.242 -3.470 1.00 85.50 151 THR A N 1
ATOM 1226 C CA . THR A 1 151 ? 0.858 -3.659 -2.605 1.00 85.50 151 THR A CA 1
ATOM 1227 C C . THR A 1 151 ? 1.894 -4.708 -2.225 1.00 85.50 151 THR A C 1
ATOM 1229 O O . THR A 1 151 ? 3.092 -4.484 -2.384 1.00 85.50 151 THR A O 1
ATOM 1232 N N . GLU A 1 152 ? 1.426 -5.881 -1.809 1.00 85.94 152 GLU A N 1
ATOM 1233 C CA . GLU A 1 152 ? 2.264 -7.028 -1.466 1.00 85.94 152 GLU A CA 1
ATOM 1234 C C . GLU A 1 152 ? 3.023 -7.557 -2.695 1.00 85.94 152 GLU A C 1
ATOM 1236 O O . GLU A 1 152 ? 4.222 -7.831 -2.624 1.00 85.94 152 GLU A O 1
ATOM 1241 N N . ALA A 1 153 ? 2.380 -7.593 -3.866 1.00 88.44 153 ALA A N 1
ATOM 1242 C CA . ALA A 1 153 ? 3.043 -7.968 -5.112 1.00 88.44 153 ALA A CA 1
ATOM 1243 C C . ALA A 1 153 ? 4.164 -6.988 -5.485 1.00 88.44 153 ALA A C 1
ATOM 1245 O O . ALA A 1 153 ? 5.244 -7.395 -5.912 1.00 88.44 153 ALA A O 1
ATOM 1246 N N . TYR A 1 154 ? 3.945 -5.686 -5.304 1.00 86.31 154 TYR A N 1
ATOM 1247 C CA . TYR A 1 154 ? 4.979 -4.681 -5.525 1.00 86.31 154 TYR A CA 1
ATOM 1248 C C . TYR A 1 154 ? 6.099 -4.747 -4.492 1.00 86.31 154 TYR A C 1
ATOM 1250 O O . TYR A 1 154 ? 7.253 -4.588 -4.881 1.00 86.31 154 TYR A O 1
ATOM 1258 N N . HIS A 1 155 ? 5.794 -5.026 -3.226 1.00 83.94 155 HIS A N 1
ATOM 1259 C CA . HIS A 1 155 ? 6.813 -5.306 -2.218 1.00 83.94 155 HIS A CA 1
ATOM 1260 C C . HIS A 1 155 ? 7.709 -6.452 -2.687 1.00 83.94 155 HIS A C 1
ATOM 1262 O O . HIS A 1 155 ? 8.926 -6.304 -2.767 1.00 83.94 155 HIS A O 1
ATOM 1268 N N . TYR A 1 156 ? 7.094 -7.573 -3.065 1.00 85.56 156 TYR A N 1
ATOM 1269 C CA . TYR A 1 156 ? 7.807 -8.772 -3.480 1.00 85.56 156 TYR A CA 1
ATOM 1270 C C . TYR A 1 156 ? 8.674 -8.565 -4.733 1.00 85.56 156 TYR A C 1
ATOM 1272 O O . TYR A 1 156 ? 9.765 -9.119 -4.838 1.00 85.56 156 TYR A O 1
ATOM 1280 N N . LEU A 1 157 ? 8.206 -7.758 -5.689 1.00 83.62 157 LEU A N 1
ATOM 1281 C CA . LEU A 1 157 ? 8.909 -7.528 -6.955 1.00 83.62 157 LEU A CA 1
ATOM 1282 C C . LEU A 1 157 ? 9.918 -6.369 -6.925 1.00 83.62 157 LEU A C 1
ATOM 1284 O O . LEU A 1 157 ? 10.733 -6.262 -7.847 1.00 83.62 157 LEU A O 1
ATOM 1288 N N . PHE A 1 158 ? 9.830 -5.460 -5.948 1.00 78.94 158 PHE A N 1
ATOM 1289 C CA . PHE A 1 158 ? 10.600 -4.209 -5.931 1.00 78.94 158 PHE A CA 1
ATOM 1290 C C . PHE A 1 158 ? 11.337 -3.917 -4.612 1.00 78.94 158 PHE A C 1
ATOM 1292 O O . PHE A 1 158 ? 11.882 -2.817 -4.496 1.00 78.94 158 PHE A O 1
ATOM 1299 N N . ASP A 1 159 ? 11.357 -4.847 -3.650 1.00 67.50 159 ASP A N 1
ATOM 1300 C CA . ASP A 1 159 ? 12.004 -4.694 -2.333 1.00 67.50 159 ASP A CA 1
ATOM 1301 C C . ASP A 1 159 ? 11.615 -3.373 -1.626 1.00 67.50 159 ASP A C 1
ATOM 1303 O O . ASP A 1 159 ? 12.464 -2.596 -1.187 1.00 67.50 159 ASP A O 1
ATOM 1307 N N . GLN A 1 160 ? 10.316 -3.055 -1.575 1.00 53.53 160 GLN A N 1
ATOM 1308 C CA . GLN A 1 160 ? 9.777 -1.857 -0.902 1.00 53.53 160 GLN A CA 1
ATOM 1309 C C . GLN A 1 160 ? 8.976 -2.275 0.337 1.00 53.53 160 GLN A C 1
ATOM 1311 O O . GLN A 1 160 ? 8.111 -3.108 0.127 1.00 53.53 160 GLN A O 1
ATOM 1316 N N . PRO A 1 161 ? 9.168 -1.705 1.548 1.00 40.97 161 PRO A N 1
ATOM 1317 C CA . PRO A 1 161 ? 8.524 -2.155 2.801 1.00 40.97 161 PRO A CA 1
ATOM 1318 C C . PRO A 1 161 ? 6.977 -2.078 2.797 1.00 40.97 161 PRO A C 1
ATOM 1320 O O . PRO A 1 161 ? 6.397 -1.255 2.087 1.00 40.97 161 PRO A O 1
ATOM 1323 N N . ILE A 1 162 ? 6.313 -2.954 3.576 1.00 41.62 162 ILE A N 1
ATOM 1324 C CA . ILE A 1 162 ? 4.840 -3.122 3.635 1.00 41.62 162 ILE A CA 1
ATOM 1325 C C . ILE A 1 162 ? 4.200 -1.960 4.412 1.00 41.62 162 ILE A C 1
ATOM 1327 O O . ILE A 1 162 ? 4.710 -1.534 5.444 1.00 41.62 162 ILE A O 1
ATOM 1331 N N . SER A 1 163 ? 3.063 -1.460 3.922 1.00 42.38 163 SER A N 1
ATOM 1332 C CA . SER A 1 163 ? 2.340 -0.285 4.437 1.00 42.38 163 SER A CA 1
ATOM 1333 C C . SER A 1 163 ? 1.786 -0.401 5.861 1.00 42.38 163 SER A C 1
ATOM 1335 O O . SER A 1 163 ? 1.423 0.619 6.435 1.00 42.38 163 SER A O 1
ATOM 1337 N N . ASP A 1 164 ? 1.731 -1.597 6.445 1.00 36.44 164 ASP A N 1
ATOM 1338 C CA . ASP A 1 164 ? 1.132 -1.803 7.773 1.00 36.44 164 ASP A CA 1
ATOM 1339 C C . ASP A 1 164 ? 2.053 -1.356 8.930 1.00 36.44 164 ASP A C 1
ATOM 1341 O O . ASP A 1 164 ? 1.621 -1.287 10.077 1.00 36.44 164 ASP A O 1
ATOM 1345 N N . GLU A 1 165 ? 3.302 -0.967 8.638 1.00 38.31 165 GLU A N 1
ATOM 1346 C CA . GLU A 1 165 ? 4.210 -0.292 9.585 1.00 38.31 165 GLU A CA 1
ATOM 1347 C C . GLU A 1 165 ? 4.104 1.249 9.552 1.00 38.31 165 GLU A C 1
ATOM 1349 O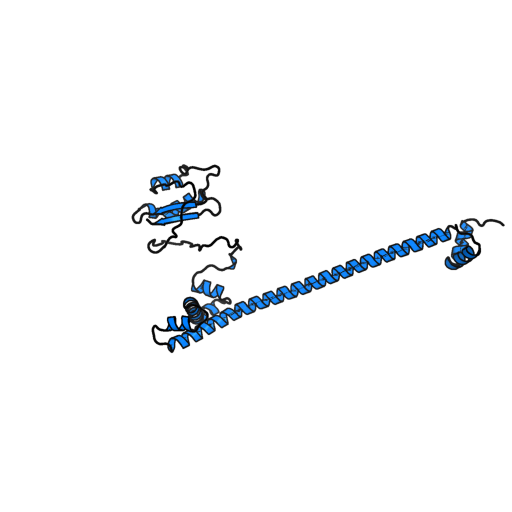 O . GLU A 1 165 ? 4.869 1.945 10.225 1.00 38.31 165 GLU A O 1
ATOM 1354 N N . ILE A 1 166 ? 3.170 1.818 8.782 1.00 34.12 166 ILE A N 1
ATOM 1355 C CA . ILE A 1 166 ? 3.032 3.273 8.649 1.00 34.12 166 ILE A CA 1
ATOM 1356 C C . ILE A 1 166 ? 2.045 3.794 9.701 1.00 34.12 166 ILE A C 1
ATOM 1358 O O . ILE A 1 166 ? 0.833 3.806 9.506 1.00 34.12 166 ILE A O 1
ATOM 1362 N N . ILE A 1 167 ? 2.585 4.266 10.826 1.00 34.19 167 ILE A N 1
ATOM 1363 C CA . ILE A 1 167 ? 1.885 5.180 11.737 1.00 34.19 167 ILE A CA 1
ATOM 1364 C C . ILE A 1 167 ? 1.581 6.458 10.940 1.00 34.19 167 ILE A C 1
ATOM 1366 O O . ILE A 1 167 ? 2.510 7.068 10.407 1.00 34.19 167 ILE A O 1
ATOM 1370 N N . GLU A 1 168 ? 0.310 6.865 10.849 1.00 31.22 168 GLU A N 1
ATOM 1371 C CA . GLU A 1 168 ? -0.077 8.142 10.235 1.00 31.22 168 GLU A CA 1
ATOM 1372 C C . GLU A 1 168 ? 0.582 9.302 11.000 1.00 31.22 168 GLU A C 1
ATOM 1374 O O . GLU A 1 168 ? 0.163 9.686 12.093 1.00 31.22 168 GLU A O 1
ATOM 1379 N N . VAL A 1 169 ? 1.658 9.842 10.427 1.00 35.78 169 VAL A N 1
ATOM 1380 C CA . VAL A 1 169 ? 2.297 11.082 10.862 1.00 35.78 169 VAL A CA 1
ATOM 1381 C C . VAL A 1 169 ? 1.877 12.169 9.880 1.00 35.78 169 VAL A C 1
ATOM 1383 O O . VAL A 1 169 ? 2.167 12.070 8.693 1.00 35.78 169 VAL A O 1
ATOM 1386 N N . ASP A 1 170 ? 1.184 13.170 10.426 1.00 33.16 170 ASP A N 1
ATOM 1387 C CA . ASP A 1 170 ? 0.765 14.452 9.845 1.00 33.16 170 ASP A CA 1
ATOM 1388 C C . ASP A 1 170 ? 1.561 14.896 8.595 1.00 33.16 170 ASP A C 1
ATOM 1390 O O . ASP A 1 170 ? 2.794 14.985 8.611 1.00 33.16 170 ASP A O 1
ATOM 1394 N N . ASP A 1 171 ? 0.818 15.222 7.531 1.00 33.53 171 ASP A N 1
ATOM 1395 C CA . ASP A 1 171 ? 1.192 15.466 6.122 1.00 33.53 171 ASP A CA 1
ATOM 1396 C C . ASP A 1 171 ? 2.147 16.662 5.874 1.00 33.53 171 ASP A C 1
ATOM 1398 O O . ASP A 1 171 ? 2.293 17.179 4.762 1.00 33.53 171 ASP A O 1
ATOM 1402 N N . SER A 1 172 ? 2.863 17.121 6.897 1.00 35.41 172 SER A N 1
ATOM 1403 C CA . SER A 1 172 ? 3.838 18.210 6.815 1.00 35.41 172 SER A CA 1
ATOM 1404 C C . SER A 1 172 ? 5.276 17.741 6.523 1.00 35.41 172 SER A C 1
ATOM 1406 O O . SER A 1 172 ? 6.181 18.584 6.447 1.00 35.41 172 SER A O 1
ATOM 1408 N N . LEU A 1 173 ? 5.542 16.443 6.346 1.00 31.59 173 LEU A N 1
ATOM 1409 C CA . LEU A 1 173 ? 6.900 15.928 6.134 1.00 31.59 173 LEU A CA 1
ATOM 1410 C C . LEU A 1 173 ? 7.013 15.079 4.864 1.00 31.59 173 LEU A C 1
ATOM 1412 O O . LEU A 1 173 ? 6.840 13.865 4.875 1.00 31.59 173 LEU A O 1
ATOM 1416 N N . SER A 1 174 ? 7.426 15.727 3.771 1.00 46.06 174 SER A N 1
ATOM 1417 C CA . SER A 1 174 ? 8.102 15.016 2.689 1.00 46.06 174 SER A CA 1
ATOM 1418 C C . SER A 1 174 ? 9.453 14.508 3.206 1.00 46.06 174 SER A C 1
ATOM 1420 O O . SER A 1 174 ? 10.242 15.273 3.766 1.00 46.06 174 SER A O 1
ATOM 1422 N N . ASP A 1 175 ? 9.709 13.210 3.078 1.00 34.66 175 ASP A N 1
ATOM 1423 C CA . ASP A 1 175 ? 10.848 12.672 2.326 1.00 34.66 175 ASP A CA 1
ATOM 1424 C C . ASP A 1 175 ? 11.060 11.180 2.630 1.00 34.66 175 ASP A C 1
ATOM 1426 O O . ASP A 1 175 ? 11.096 10.727 3.770 1.00 34.66 175 ASP A O 1
ATOM 1430 N N . SER A 1 176 ? 11.267 10.453 1.537 1.00 29.78 176 SER A N 1
ATOM 1431 C CA . SER A 1 176 ? 11.933 9.160 1.389 1.00 29.78 176 SER A CA 1
ATOM 1432 C C . SER A 1 176 ? 13.055 8.872 2.400 1.00 29.78 176 SER A C 1
ATOM 1434 O O . SER A 1 176 ? 14.023 9.630 2.488 1.00 29.78 176 SER A O 1
ATOM 1436 N N . TYR A 1 177 ? 12.983 7.710 3.053 1.00 28.91 177 TYR A N 1
ATOM 1437 C CA . TYR A 1 177 ? 14.085 7.086 3.791 1.00 28.91 177 TYR A CA 1
ATOM 1438 C C . TYR A 1 177 ? 14.800 6.035 2.927 1.00 28.91 177 TYR A C 1
ATOM 1440 O O . TYR A 1 177 ? 14.186 5.405 2.067 1.00 28.91 177 TYR A O 1
ATOM 1448 N N . VAL A 1 178 ? 16.094 5.820 3.185 1.00 24.02 178 VAL A N 1
ATOM 1449 C CA . VAL A 1 178 ? 16.884 4.698 2.652 1.00 24.02 178 VAL A CA 1
ATOM 1450 C C . VAL A 1 178 ? 17.620 4.039 3.816 1.00 24.02 178 VAL A C 1
ATOM 1452 O O . VAL A 1 178 ? 18.420 4.688 4.489 1.00 24.02 178 VAL A O 1
ATOM 1455 N N . TYR A 1 179 ? 17.365 2.747 4.026 1.00 24.12 179 TYR A N 1
ATOM 1456 C CA . TYR A 1 179 ? 18.224 1.870 4.820 1.00 24.12 179 TYR A CA 1
ATOM 1457 C C . TYR A 1 179 ? 19.466 1.519 4.001 1.00 24.12 179 TYR A C 1
ATOM 1459 O O . TYR A 1 179 ? 19.352 1.110 2.847 1.00 24.12 179 TYR A O 1
ATOM 1467 N N . ILE A 1 180 ? 20.651 1.643 4.597 1.00 25.14 180 ILE A N 1
ATOM 1468 C CA . ILE A 1 180 ? 21.890 1.145 3.998 1.00 25.14 180 ILE A CA 1
ATOM 1469 C C . ILE A 1 180 ? 22.321 -0.098 4.772 1.00 25.14 180 ILE A C 1
ATOM 1471 O O . ILE A 1 180 ? 22.894 -0.006 5.857 1.00 25.14 180 ILE A O 1
ATOM 1475 N N . LYS A 1 181 ? 22.028 -1.262 4.189 1.00 25.47 181 LYS A N 1
ATOM 1476 C CA . LYS A 1 181 ? 22.683 -2.530 4.498 1.00 25.47 181 LYS A CA 1
ATOM 1477 C C . LYS A 1 181 ? 23.705 -2.757 3.385 1.00 25.47 181 LYS A C 1
ATOM 1479 O O . LYS A 1 181 ? 23.334 -2.855 2.222 1.00 25.47 181 LYS A O 1
ATOM 1484 N N . GLU A 1 182 ? 24.970 -2.795 3.786 1.00 28.33 182 GLU A N 1
ATOM 1485 C CA . GLU A 1 182 ? 26.149 -3.098 2.967 1.00 28.33 182 GLU A CA 1
ATOM 1486 C C . GLU A 1 182 ? 26.581 -2.036 1.936 1.00 28.33 182 GLU A C 1
ATOM 1488 O O . GLU A 1 182 ? 25.849 -1.139 1.528 1.00 28.33 182 GLU A O 1
ATOM 1493 N N . THR A 1 183 ? 27.881 -2.077 1.653 1.00 29.67 183 THR A N 1
ATOM 1494 C CA . THR A 1 183 ? 28.775 -1.023 1.157 1.00 29.67 183 THR A CA 1
ATOM 1495 C C . THR A 1 183 ? 28.200 -0.182 0.012 1.00 29.67 183 THR A C 1
ATOM 1497 O O . THR A 1 183 ? 28.069 -0.640 -1.122 1.00 29.67 183 THR A O 1
ATOM 1500 N N . VAL A 1 184 ? 27.917 1.097 0.286 1.00 30.56 184 VAL A N 1
ATOM 1501 C CA . VAL A 1 184 ? 27.362 2.020 -0.714 1.00 30.56 184 VAL A CA 1
ATOM 1502 C C . VAL A 1 184 ? 28.464 2.705 -1.500 1.00 30.56 184 VAL A C 1
ATOM 1504 O O . VAL A 1 184 ? 29.292 3.446 -0.971 1.00 30.56 184 VAL A O 1
ATOM 1507 N N . ASN A 1 185 ? 28.409 2.502 -2.811 1.00 31.36 185 ASN A N 1
ATOM 1508 C CA . ASN A 1 185 ? 29.175 3.256 -3.782 1.00 31.36 185 ASN A CA 1
ATOM 1509 C C . ASN A 1 185 ? 28.566 4.669 -3.919 1.00 31.36 185 ASN A C 1
ATOM 1511 O O . ASN A 1 185 ? 27.503 4.859 -4.510 1.00 31.36 185 ASN A O 1
ATOM 1515 N N . LEU A 1 186 ? 29.240 5.660 -3.325 1.00 39.06 186 LEU A N 1
ATOM 1516 C CA . LEU A 1 186 ? 28.803 7.056 -3.134 1.00 39.06 186 LEU A CA 1
ATOM 1517 C C . LEU A 1 186 ? 28.710 7.897 -4.425 1.00 39.06 186 LEU A C 1
ATOM 1519 O O . LEU A 1 186 ? 28.591 9.124 -4.365 1.00 39.06 186 LEU A O 1
ATOM 1523 N N . ASP A 1 187 ? 28.823 7.292 -5.604 1.00 33.31 187 ASP A N 1
ATOM 1524 C CA . ASP A 1 187 ? 28.919 8.012 -6.878 1.00 33.31 187 ASP A CA 1
ATOM 1525 C C . ASP A 1 187 ? 27.564 8.330 -7.541 1.00 33.31 187 ASP A C 1
ATOM 1527 O O . ASP A 1 187 ? 27.552 8.943 -8.604 1.00 33.31 187 ASP A O 1
ATOM 1531 N N . LYS A 1 188 ? 26.419 7.992 -6.923 1.00 32.66 188 LYS A N 1
ATOM 1532 C CA . LYS A 1 188 ? 25.085 8.179 -7.545 1.00 32.66 188 LYS A CA 1
ATOM 1533 C C . LYS A 1 188 ? 24.017 8.888 -6.699 1.00 32.66 188 LYS A C 1
ATOM 1535 O O . LYS A 1 188 ? 22.851 8.874 -7.078 1.00 32.66 188 LYS A O 1
ATOM 1540 N N . ILE A 1 189 ? 24.372 9.502 -5.570 1.00 34.94 189 ILE A N 1
ATOM 1541 C CA . ILE A 1 189 ? 23.388 10.181 -4.707 1.00 34.94 189 ILE A CA 1
ATOM 1542 C C . ILE A 1 189 ? 23.371 11.680 -5.026 1.00 34.94 189 ILE A C 1
ATOM 1544 O O . ILE A 1 189 ? 24.331 12.391 -4.729 1.00 34.94 189 ILE A O 1
ATOM 1548 N N . GLU A 1 190 ? 22.276 12.169 -5.610 1.00 31.08 190 GLU A N 1
ATOM 1549 C CA . GLU A 1 190 ? 22.022 13.607 -5.757 1.00 31.08 190 GLU A CA 1
ATOM 1550 C C . GLU A 1 190 ? 21.369 14.163 -4.484 1.00 31.08 190 GLU A C 1
ATOM 1552 O O . GLU A 1 190 ? 20.338 13.670 -4.030 1.00 31.08 190 GLU A O 1
ATOM 1557 N N . LEU A 1 191 ? 21.980 15.195 -3.890 1.00 37.91 191 LEU A N 1
ATOM 1558 C CA . LEU A 1 191 ? 21.550 15.783 -2.616 1.00 37.91 191 LEU A CA 1
ATOM 1559 C C . LEU A 1 191 ? 20.880 17.159 -2.803 1.00 37.91 191 LEU A C 1
ATOM 1561 O O . LEU A 1 191 ? 21.349 17.975 -3.605 1.00 37.91 191 LEU A O 1
ATOM 1565 N N . PRO A 1 192 ? 19.827 17.476 -2.023 1.00 30.75 192 PRO A N 1
ATOM 1566 C CA . PRO A 1 192 ? 19.066 18.714 -2.167 1.00 30.75 192 PRO A CA 1
ATOM 1567 C C . PRO A 1 192 ? 19.824 19.955 -1.657 1.00 30.75 192 PRO A C 1
ATOM 1569 O O . PRO A 1 192 ? 20.366 19.985 -0.551 1.00 30.75 192 PRO A O 1
ATOM 1572 N N . LYS A 1 193 ? 19.796 21.043 -2.441 1.00 36.34 193 LYS A N 1
ATOM 1573 C CA . LYS A 1 193 ? 20.362 22.361 -2.091 1.00 36.34 193 LYS A CA 1
ATOM 1574 C C . LYS A 1 193 ? 19.284 23.267 -1.469 1.00 36.34 193 LYS A C 1
ATOM 1576 O O . LYS A 1 193 ? 18.409 23.731 -2.193 1.00 36.34 193 LYS A O 1
ATOM 1581 N N . LYS A 1 194 ? 19.344 23.601 -0.166 1.00 36.41 194 LYS A N 1
ATOM 1582 C CA . LYS A 1 194 ? 18.491 24.661 0.445 1.00 36.41 194 LYS A CA 1
ATOM 1583 C C . LYS A 1 194 ? 19.213 25.546 1.484 1.00 36.41 194 LYS A C 1
ATOM 1585 O O . LYS A 1 194 ? 20.193 25.140 2.104 1.00 36.41 194 LYS A O 1
ATOM 1590 N N . ARG A 1 195 ? 18.722 26.795 1.605 1.00 34.53 195 ARG A N 1
ATOM 1591 C CA . ARG A 1 195 ? 19.299 27.982 2.291 1.00 34.53 195 ARG A CA 1
ATOM 1592 C C . ARG A 1 195 ? 19.243 27.932 3.836 1.00 34.53 195 ARG A C 1
ATOM 1594 O O . ARG A 1 195 ? 18.411 27.243 4.413 1.00 34.53 195 ARG A O 1
ATOM 1601 N N . LYS A 1 196 ? 20.144 28.689 4.487 1.00 36.50 196 LYS A N 1
ATOM 1602 C CA . LYS A 1 196 ? 20.519 28.621 5.918 1.00 36.50 196 LYS A CA 1
ATOM 1603 C C . LYS A 1 196 ? 19.640 29.478 6.853 1.00 36.50 196 LYS A C 1
ATOM 1605 O O . LYS A 1 196 ? 19.571 30.688 6.670 1.00 36.50 196 LYS A O 1
ATOM 1610 N N . LYS A 1 197 ? 19.093 28.878 7.917 1.00 37.06 197 LYS A N 1
ATOM 1611 C CA . LYS A 1 197 ? 18.707 29.546 9.180 1.00 37.06 197 LYS A CA 1
ATOM 1612 C C . LYS A 1 197 ? 19.176 28.661 10.348 1.00 37.06 197 LYS A C 1
ATOM 1614 O O . LYS A 1 197 ? 18.834 27.483 10.360 1.00 37.06 197 LYS A O 1
ATOM 1619 N N . GLY A 1 198 ? 19.983 29.196 11.272 1.00 52.16 198 GLY A N 1
ATOM 1620 C CA . GLY A 1 198 ? 20.470 28.493 12.476 1.00 52.16 198 GLY A CA 1
ATOM 1621 C C . GLY A 1 198 ? 21.977 28.639 12.747 1.00 52.16 198 GLY A C 1
ATOM 1622 O O . GLY A 1 198 ? 22.749 28.929 11.830 1.00 52.16 198 GLY A O 1
ATOM 1623 N N . LEU A 1 199 ? 22.382 28.436 14.008 1.00 48.56 199 LEU A N 1
ATOM 1624 C CA . LEU A 1 199 ? 23.785 28.392 14.441 1.00 48.56 199 LEU A CA 1
ATOM 1625 C C . LEU A 1 199 ? 24.457 27.157 13.816 1.00 48.56 199 LEU A C 1
ATOM 1627 O O . LEU A 1 199 ? 23.972 26.039 13.979 1.00 48.56 199 LEU A O 1
ATOM 1631 N N . GLN A 1 200 ? 25.535 27.351 13.054 1.00 52.47 200 GLN A N 1
ATOM 1632 C CA . GLN A 1 200 ? 26.260 26.263 12.392 1.00 52.47 200 GLN A CA 1
ATOM 1633 C C . GLN A 1 200 ? 27.663 26.158 12.976 1.00 52.47 200 GLN A C 1
ATOM 1635 O O . GLN A 1 200 ? 28.488 27.043 12.753 1.00 52.47 200 GLN A O 1
ATOM 1640 N N . HIS A 1 201 ? 27.951 25.052 13.657 1.00 53.44 201 HIS A N 1
ATOM 1641 C CA . HIS A 1 201 ? 29.322 24.680 13.977 1.00 53.44 201 HIS A CA 1
ATOM 1642 C C . HIS A 1 201 ? 29.868 23.809 12.851 1.00 53.44 201 HIS A C 1
ATOM 1644 O O . HIS A 1 201 ? 29.252 22.818 12.460 1.00 53.44 201 HIS A O 1
ATOM 1650 N N . LYS A 1 202 ? 31.001 24.220 12.283 1.00 54.62 202 LYS A N 1
ATOM 1651 C CA . LYS A 1 202 ? 31.688 23.466 11.238 1.00 54.62 202 LYS A CA 1
ATOM 1652 C C . LYS A 1 202 ? 32.886 22.766 11.850 1.00 54.62 202 LYS A C 1
ATOM 1654 O O . LYS A 1 202 ? 33.771 23.432 12.378 1.00 54.62 202 LYS A O 1
ATOM 1659 N N . TYR A 1 203 ? 32.925 21.451 11.704 1.00 58.44 203 TYR A N 1
ATOM 1660 C CA . TYR A 1 203 ? 34.074 20.637 12.065 1.00 58.44 203 TYR A CA 1
ATOM 1661 C C . TYR A 1 203 ? 34.626 19.986 10.811 1.00 58.44 203 TYR A C 1
ATOM 1663 O O . TYR A 1 203 ? 33.871 19.530 9.954 1.00 58.44 203 TYR A O 1
ATOM 1671 N N . LYS A 1 204 ? 35.952 19.956 10.699 1.00 60.12 204 LYS A N 1
ATOM 1672 C CA . LYS A 1 204 ? 36.613 19.149 9.682 1.00 60.12 204 LYS A CA 1
ATOM 1673 C C . LYS A 1 204 ? 36.720 17.730 10.225 1.00 60.12 204 LYS A C 1
ATOM 1675 O O . LYS A 1 204 ? 37.321 17.534 11.278 1.00 60.12 204 LYS A O 1
ATOM 1680 N N . LEU A 1 205 ? 36.132 16.770 9.518 1.00 60.47 205 LEU A N 1
ATOM 1681 C CA . LEU A 1 205 ? 36.222 15.369 9.901 1.00 60.47 205 LEU A CA 1
ATOM 1682 C C . LEU A 1 205 ? 37.671 14.889 9.737 1.00 60.47 205 LEU A C 1
ATOM 1684 O O . LEU A 1 205 ? 38.286 15.097 8.694 1.00 60.47 205 LEU A O 1
ATOM 1688 N N . ASN A 1 206 ? 38.235 14.307 10.790 1.00 65.12 206 ASN A N 1
ATOM 1689 C CA . ASN A 1 206 ? 39.519 13.614 10.769 1.00 65.12 206 ASN A CA 1
ATOM 1690 C C . ASN A 1 206 ? 39.468 12.442 11.764 1.00 65.12 206 ASN A C 1
ATOM 1692 O O . ASN A 1 206 ? 38.599 12.414 12.635 1.00 65.12 206 ASN A O 1
ATOM 1696 N N . ASN A 1 207 ? 40.385 11.476 11.649 1.00 67.38 207 ASN A N 1
ATOM 1697 C CA . ASN A 1 207 ? 40.373 10.280 12.507 1.00 67.38 207 ASN A CA 1
ATOM 1698 C C . ASN A 1 207 ? 40.424 10.630 14.003 1.00 67.38 207 ASN A C 1
ATOM 1700 O O . ASN A 1 207 ? 39.706 10.027 14.787 1.00 67.38 207 ASN A O 1
ATOM 1704 N N . ASN A 1 208 ? 41.183 11.664 14.376 1.00 71.50 208 ASN A N 1
ATOM 1705 C CA . ASN A 1 208 ? 41.277 12.130 15.759 1.00 71.50 208 ASN A CA 1
ATOM 1706 C C . ASN A 1 208 ? 39.913 12.600 16.300 1.00 71.50 208 ASN A C 1
ATOM 1708 O O . ASN A 1 208 ? 39.511 12.200 17.384 1.00 71.50 208 ASN A O 1
ATOM 1712 N N . LEU A 1 209 ? 39.152 13.372 15.521 1.00 66.06 209 LEU A N 1
ATOM 1713 C CA . LEU A 1 209 ? 37.808 13.807 15.895 1.00 66.06 209 LEU A CA 1
ATOM 1714 C C . LEU A 1 209 ? 36.851 12.615 16.018 1.00 66.06 209 LEU A C 1
ATOM 1716 O O . LEU A 1 209 ? 36.045 12.583 16.940 1.00 66.06 209 LEU A O 1
ATOM 1720 N N . ILE A 1 210 ? 36.949 11.627 15.122 1.00 67.38 210 ILE A N 1
ATOM 1721 C CA . ILE A 1 210 ? 36.152 10.393 15.205 1.00 67.38 210 ILE A CA 1
ATOM 1722 C C . ILE A 1 210 ? 36.470 9.652 16.511 1.00 67.38 210 ILE A C 1
ATOM 1724 O O . ILE A 1 210 ? 35.555 9.305 17.253 1.00 67.38 210 ILE A O 1
ATOM 1728 N N . ASP A 1 211 ? 37.752 9.486 16.839 1.00 73.94 211 ASP A N 1
ATOM 1729 C CA . ASP A 1 211 ? 38.196 8.838 18.076 1.00 73.94 211 ASP A CA 1
ATOM 1730 C C . ASP A 1 211 ? 37.774 9.625 19.323 1.00 73.94 211 ASP A C 1
ATOM 1732 O O . ASP A 1 211 ? 37.381 9.040 20.330 1.00 73.94 211 ASP A O 1
ATOM 1736 N N . GLN A 1 212 ? 37.791 10.955 19.266 1.00 70.44 212 GLN A N 1
ATOM 1737 C CA . GLN A 1 212 ? 37.315 11.812 20.352 1.00 70.44 212 GLN A CA 1
ATOM 1738 C C . GLN A 1 212 ? 35.800 11.682 20.572 1.00 70.44 212 GLN A C 1
ATOM 1740 O O . GLN A 1 212 ? 35.359 11.600 21.720 1.00 70.44 212 GLN A O 1
ATOM 1745 N N . ILE A 1 213 ? 35.010 11.618 19.491 1.00 70.38 213 ILE A N 1
ATOM 1746 C CA . ILE A 1 213 ? 33.554 11.408 19.553 1.00 70.38 213 ILE A CA 1
ATOM 1747 C C . ILE A 1 213 ? 33.245 10.006 20.102 1.00 70.38 213 ILE A C 1
ATOM 1749 O O . ILE A 1 213 ? 32.389 9.868 20.975 1.00 70.38 213 ILE A O 1
ATOM 1753 N N . LEU A 1 214 ? 33.958 8.973 19.640 1.00 70.25 214 LEU A N 1
ATOM 1754 C CA . LEU A 1 214 ? 33.776 7.590 20.096 1.00 70.25 214 LEU A CA 1
ATOM 1755 C C . LEU A 1 214 ? 34.119 7.417 21.580 1.00 70.25 214 LEU A C 1
ATOM 1757 O O . LEU A 1 214 ? 33.362 6.792 22.323 1.00 70.25 214 LEU A O 1
ATOM 1761 N N . ASN A 1 215 ? 35.212 8.031 22.034 1.00 75.25 215 ASN A N 1
ATOM 1762 C CA . ASN A 1 215 ? 35.679 7.940 23.418 1.00 75.25 215 ASN A CA 1
ATOM 1763 C C . ASN A 1 215 ? 34.932 8.874 24.388 1.00 75.25 215 ASN A C 1
ATOM 1765 O O . ASN A 1 215 ? 35.330 9.006 25.541 1.00 75.25 215 ASN A O 1
ATOM 1769 N N . SER A 1 216 ? 33.828 9.498 23.952 1.00 61.50 216 SER A N 1
ATOM 1770 C CA . SER A 1 216 ? 32.928 10.313 24.787 1.00 61.50 216 SER A CA 1
ATOM 1771 C C . SER A 1 216 ? 33.583 11.524 25.476 1.00 61.50 216 SER A C 1
ATOM 1773 O O . SER A 1 216 ? 33.008 12.092 26.404 1.00 61.50 216 SER A O 1
ATOM 1775 N N . ASN A 1 217 ? 34.742 11.982 24.996 1.00 58.56 217 ASN A N 1
ATOM 1776 C CA . ASN A 1 217 ? 35.336 13.250 25.418 1.00 58.56 217 ASN A CA 1
ATOM 1777 C C . ASN A 1 217 ? 34.638 14.371 24.635 1.00 58.56 217 ASN A C 1
ATOM 1779 O O . ASN A 1 217 ? 35.024 14.696 23.516 1.00 58.56 217 ASN A O 1
ATOM 1783 N N . SER A 1 218 ? 33.533 14.892 25.176 1.00 57.31 218 SER A N 1
ATOM 1784 C CA . SER A 1 218 ? 32.596 15.769 24.460 1.00 57.31 218 SER A CA 1
ATOM 1785 C C . SER A 1 218 ? 33.245 17.069 23.954 1.00 57.31 218 SER A C 1
ATOM 1787 O O . SER A 1 218 ? 33.497 17.989 24.729 1.00 57.31 218 SER A O 1
ATOM 1789 N N . ILE A 1 219 ? 33.467 17.175 22.641 1.00 58.41 219 ILE A N 1
ATOM 1790 C CA . ILE A 1 219 ? 33.989 18.395 21.981 1.00 58.41 219 ILE A CA 1
ATOM 1791 C C . ILE A 1 219 ? 32.877 19.194 21.287 1.00 58.41 219 ILE A C 1
ATOM 1793 O O . ILE A 1 219 ? 33.044 20.372 20.966 1.00 58.41 219 ILE A O 1
ATOM 1797 N N . LEU A 1 220 ? 31.718 18.574 21.058 1.00 59.75 220 LEU A N 1
ATOM 1798 C CA . LEU A 1 220 ? 30.582 19.239 20.435 1.00 59.75 220 LEU A CA 1
ATOM 1799 C C . LEU A 1 220 ? 29.918 20.181 21.460 1.00 59.75 220 LEU A C 1
ATOM 1801 O O . LEU A 1 220 ? 29.459 19.694 22.493 1.00 59.75 220 LEU A O 1
ATOM 1805 N N . PRO A 1 221 ? 29.853 21.506 21.210 1.00 53.66 221 PRO A N 1
ATOM 1806 C CA . PRO A 1 221 ? 29.336 22.489 22.151 1.00 53.66 221 PRO A CA 1
ATOM 1807 C C . PRO A 1 221 ? 27.876 22.183 22.455 1.00 53.66 221 PRO A C 1
ATOM 1809 O O . PRO A 1 221 ? 26.992 22.309 21.610 1.00 53.66 221 PRO A O 1
ATOM 1812 N N . THR A 1 222 ? 27.621 21.746 23.676 1.00 53.03 222 THR A N 1
ATOM 1813 C CA . THR A 1 222 ? 26.279 21.455 24.146 1.00 53.03 222 THR A CA 1
ATOM 1814 C C . THR A 1 222 ? 25.561 22.779 24.417 1.00 53.03 222 THR A C 1
ATOM 1816 O O . THR A 1 222 ? 25.948 23.565 25.278 1.00 53.03 222 THR A O 1
ATOM 1819 N N . GLY A 1 223 ? 24.495 23.060 23.660 1.00 51.00 223 GLY A N 1
ATOM 1820 C CA . GLY A 1 223 ? 23.482 24.027 24.096 1.00 51.00 223 GLY A CA 1
ATOM 1821 C C . GLY A 1 223 ? 22.784 23.538 25.374 1.00 51.00 223 GLY A C 1
ATOM 1822 O O . GLY A 1 223 ? 23.114 22.469 25.883 1.00 51.00 223 GLY A O 1
ATOM 1823 N N . ARG A 1 224 ? 21.771 24.267 25.869 1.00 49.19 224 ARG A N 1
ATOM 1824 C CA . ARG A 1 224 ? 21.049 23.940 27.126 1.00 49.19 224 ARG A CA 1
ATOM 1825 C C . ARG A 1 224 ? 20.558 22.484 27.242 1.00 49.19 224 ARG A C 1
ATOM 1827 O O . ARG A 1 224 ? 20.364 22.018 28.354 1.00 49.19 224 ARG A O 1
ATOM 1834 N N . GLU A 1 225 ? 20.393 21.777 26.123 1.00 53.91 225 GLU A N 1
ATOM 1835 C CA . GLU A 1 225 ? 19.919 20.385 26.075 1.00 53.91 225 GLU A CA 1
ATOM 1836 C C . GLU A 1 225 ? 20.948 19.382 25.525 1.00 53.91 225 GLU A C 1
ATOM 1838 O O . GLU A 1 225 ? 20.669 18.190 25.452 1.00 53.91 225 GLU A O 1
ATOM 1843 N N . GLY A 1 226 ? 22.135 19.838 25.111 1.00 59.94 226 GLY A N 1
ATOM 1844 C CA . GLY A 1 226 ? 23.225 18.970 24.652 1.00 59.94 226 GLY A CA 1
ATOM 1845 C C . GLY A 1 226 ? 22.934 18.063 23.451 1.00 59.94 226 GLY A C 1
ATOM 1846 O O . GLY A 1 226 ? 23.718 17.155 23.184 1.00 59.94 226 GLY A O 1
ATOM 1847 N N . ARG A 1 227 ? 21.838 18.301 22.720 1.00 67.12 227 ARG A N 1
ATOM 1848 C CA . ARG A 1 227 ? 21.416 17.500 21.566 1.00 67.12 227 ARG A CA 1
ATOM 1849 C C . ARG A 1 227 ? 21.156 18.367 20.336 1.00 67.12 227 ARG A C 1
ATOM 1851 O O . ARG A 1 227 ? 20.775 19.530 20.442 1.00 67.12 227 ARG A O 1
ATOM 1858 N N . TYR A 1 228 ? 21.359 17.788 19.160 1.00 71.81 228 TYR A N 1
ATOM 1859 C CA . TYR A 1 228 ? 21.254 18.438 17.860 1.00 71.81 228 TYR A CA 1
ATOM 1860 C C . TYR A 1 228 ? 20.029 17.926 17.101 1.00 71.81 228 TYR A C 1
ATOM 1862 O O . TYR A 1 228 ? 19.800 16.725 16.998 1.00 71.81 228 TYR A O 1
ATOM 1870 N N . SER A 1 229 ? 19.263 18.828 16.491 1.00 66.44 229 SER A N 1
ATOM 1871 C CA . SER A 1 229 ? 18.191 18.450 15.557 1.00 66.44 229 SER A CA 1
ATOM 1872 C C . SER A 1 229 ? 18.729 18.075 14.171 1.00 66.44 229 SER A C 1
ATOM 1874 O O . SER A 1 229 ? 18.082 17.350 13.415 1.00 66.44 229 SER A O 1
ATOM 1876 N N . LYS A 1 230 ? 19.920 18.568 13.813 1.00 70.75 230 LYS A N 1
ATOM 1877 C CA . LYS A 1 230 ? 20.540 18.331 12.509 1.00 70.75 230 LYS A CA 1
ATOM 1878 C C . LYS A 1 230 ? 22.060 18.389 12.591 1.00 70.75 230 LYS A C 1
ATOM 1880 O O . LYS A 1 230 ? 22.614 19.384 13.053 1.00 70.75 230 LYS A O 1
ATOM 1885 N N . ILE A 1 231 ? 22.719 17.365 12.057 1.00 68.88 231 ILE A N 1
ATOM 1886 C CA . ILE A 1 231 ? 24.177 17.288 11.929 1.00 68.88 231 ILE A CA 1
ATOM 1887 C C . ILE A 1 231 ? 24.513 17.102 10.453 1.00 68.88 231 ILE A C 1
ATOM 1889 O O . ILE A 1 231 ? 23.953 16.241 9.782 1.00 68.88 231 ILE A O 1
ATOM 1893 N N . VAL A 1 232 ? 25.392 17.954 9.927 1.00 70.00 232 VAL A N 1
ATOM 1894 C CA . VAL A 1 232 ? 25.810 17.917 8.521 1.00 70.00 232 VAL A CA 1
ATOM 1895 C C . VAL A 1 232 ? 27.278 17.528 8.463 1.00 70.00 232 VAL A C 1
ATOM 1897 O O . VAL A 1 232 ? 28.110 18.195 9.075 1.00 70.00 232 VAL A O 1
ATOM 1900 N N . ILE A 1 233 ? 27.583 16.469 7.723 1.00 68.19 233 ILE A N 1
ATOM 1901 C CA . ILE A 1 233 ? 28.921 15.899 7.590 1.00 68.19 233 ILE A CA 1
ATOM 1902 C C . ILE A 1 233 ? 29.349 16.052 6.136 1.00 68.19 233 ILE A C 1
ATOM 1904 O O . ILE A 1 233 ? 28.732 15.492 5.232 1.00 68.19 233 ILE A O 1
ATOM 1908 N N . GLU A 1 234 ? 30.396 16.838 5.906 1.00 65.00 234 GLU A N 1
ATOM 1909 C CA . GLU A 1 234 ? 30.998 16.994 4.583 1.00 65.00 234 GLU A CA 1
ATOM 1910 C C . GLU A 1 234 ? 31.963 15.826 4.326 1.00 65.00 234 GLU A C 1
ATOM 1912 O O . GLU A 1 234 ? 32.871 15.588 5.121 1.00 65.00 234 GLU A O 1
ATOM 1917 N N . LEU A 1 235 ? 31.748 15.089 3.235 1.00 64.69 235 LEU A N 1
ATOM 1918 C CA . LEU A 1 235 ? 32.553 13.943 2.820 1.00 64.69 235 LEU A CA 1
ATOM 1919 C C . LEU A 1 235 ? 33.455 14.332 1.644 1.00 64.69 235 LEU A C 1
ATOM 1921 O O . LEU A 1 235 ? 32.976 14.808 0.611 1.00 64.69 235 LEU A O 1
ATOM 1925 N N . CYS A 1 236 ? 34.756 14.074 1.777 1.00 61.59 236 CYS A N 1
ATOM 1926 C CA . CYS A 1 236 ? 35.742 14.255 0.712 1.00 61.59 236 CYS A CA 1
ATOM 1927 C C . CYS A 1 236 ? 36.006 12.912 0.007 1.00 61.59 236 CYS A C 1
ATOM 1929 O O . CYS A 1 236 ? 36.263 11.909 0.666 1.00 61.59 236 CYS A O 1
ATOM 1931 N N . LYS A 1 237 ? 35.987 12.886 -1.337 1.00 60.31 237 LYS A N 1
ATOM 1932 C CA . LYS A 1 237 ? 36.060 11.653 -2.161 1.00 60.31 237 LYS A CA 1
ATOM 1933 C C . LYS A 1 237 ? 37.297 10.768 -1.908 1.00 60.31 237 LYS A C 1
ATOM 1935 O O . LYS A 1 237 ? 37.251 9.575 -2.182 1.00 60.31 237 LYS A O 1
ATOM 1940 N N . HIS A 1 238 ? 38.380 11.337 -1.384 1.00 64.19 238 HIS A N 1
ATOM 1941 C CA . HIS A 1 238 ? 39.648 10.642 -1.126 1.00 64.19 238 HIS A CA 1
ATOM 1942 C C . HIS A 1 238 ? 40.007 10.578 0.362 1.00 64.19 238 HIS A C 1
ATOM 1944 O O . HIS A 1 238 ? 41.176 10.414 0.704 1.00 64.19 238 HIS A O 1
ATOM 1950 N N . ASP A 1 239 ? 39.030 10.757 1.251 1.00 63.38 239 ASP A N 1
ATOM 1951 C CA . ASP A 1 239 ? 39.303 10.760 2.681 1.00 63.38 239 ASP A CA 1
ATOM 1952 C C . ASP A 1 239 ? 39.351 9.325 3.235 1.00 63.38 239 ASP A C 1
ATOM 1954 O O . ASP A 1 239 ? 38.335 8.623 3.195 1.00 63.38 239 ASP A O 1
ATOM 1958 N N . PRO A 1 240 ? 40.495 8.860 3.774 1.00 61.16 240 PRO A N 1
ATOM 1959 C CA . PRO A 1 240 ? 40.598 7.532 4.377 1.00 61.16 240 PRO A CA 1
ATOM 1960 C C . PRO A 1 240 ? 39.662 7.352 5.586 1.00 61.16 240 PRO A C 1
ATOM 1962 O O . PRO A 1 240 ? 39.364 6.220 5.963 1.00 61.16 240 PRO A O 1
ATOM 1965 N N . THR A 1 241 ? 39.148 8.444 6.168 1.00 60.03 241 THR A N 1
ATOM 1966 C CA . THR A 1 241 ? 38.159 8.411 7.261 1.00 60.03 241 THR A CA 1
ATOM 1967 C C . THR A 1 241 ? 36.804 7.827 6.841 1.00 60.03 241 THR A C 1
ATOM 1969 O O . THR A 1 241 ? 36.043 7.385 7.702 1.00 60.03 241 THR A O 1
ATOM 1972 N N . LEU A 1 242 ? 36.505 7.746 5.534 1.00 62.84 242 LEU A N 1
ATOM 1973 C CA . LEU A 1 242 ? 35.266 7.150 5.016 1.00 62.84 242 LEU A CA 1
ATOM 1974 C C . LEU A 1 242 ? 35.097 5.676 5.403 1.00 62.84 242 LEU A C 1
ATOM 1976 O O . LEU A 1 242 ? 33.967 5.215 5.551 1.00 62.84 242 LEU A O 1
ATOM 1980 N N . MET A 1 243 ? 36.198 4.953 5.639 1.00 66.00 243 MET A N 1
ATOM 1981 C CA . MET A 1 243 ? 36.164 3.558 6.101 1.00 66.00 243 MET A CA 1
ATOM 1982 C C . MET A 1 243 ? 35.533 3.413 7.494 1.00 66.00 243 MET A C 1
ATOM 1984 O O . MET A 1 243 ? 35.064 2.335 7.845 1.00 66.00 243 MET A O 1
ATOM 1988 N N . ARG A 1 244 ? 35.482 4.500 8.277 1.00 66.56 244 ARG A N 1
ATOM 1989 C CA . ARG A 1 244 ? 34.940 4.540 9.645 1.00 66.56 244 ARG A CA 1
ATOM 1990 C C . ARG A 1 244 ? 33.610 5.286 9.738 1.00 66.56 244 ARG A C 1
ATOM 1992 O O . ARG A 1 244 ? 33.170 5.651 10.826 1.00 66.56 244 ARG A O 1
ATOM 1999 N N . ILE A 1 245 ? 32.940 5.516 8.606 1.00 69.81 245 ILE A N 1
ATOM 2000 C CA . ILE A 1 245 ? 31.680 6.269 8.576 1.00 69.81 245 ILE A CA 1
ATOM 2001 C C . ILE A 1 245 ? 30.572 5.589 9.393 1.00 69.81 245 ILE A C 1
ATOM 2003 O O . ILE A 1 245 ? 29.768 6.277 10.012 1.00 69.81 245 ILE A O 1
ATOM 2007 N N . GLY A 1 246 ? 30.562 4.252 9.454 1.00 68.31 246 GLY A N 1
ATOM 2008 C CA . GLY A 1 246 ? 29.615 3.498 10.278 1.00 68.31 246 GLY A CA 1
ATOM 2009 C C . GLY A 1 246 ? 29.810 3.754 11.774 1.00 68.31 246 GLY A C 1
ATOM 2010 O O . GLY A 1 246 ? 28.852 4.075 12.472 1.00 68.31 246 GLY A O 1
ATOM 2011 N N . GLU A 1 247 ? 31.056 3.703 12.252 1.00 72.19 247 GLU A N 1
ATOM 2012 C CA . GLU A 1 247 ? 31.400 4.023 13.646 1.00 72.19 247 GLU A CA 1
ATOM 2013 C C . GLU A 1 247 ? 31.004 5.461 13.994 1.00 72.19 247 GLU A C 1
ATOM 2015 O O . GLU A 1 247 ? 30.425 5.727 15.047 1.00 72.19 247 GLU A O 1
ATOM 2020 N N . LEU A 1 248 ? 31.259 6.386 13.068 1.00 70.88 248 LEU A N 1
ATOM 2021 C CA . LEU A 1 248 ? 30.910 7.790 13.212 1.00 70.88 248 LEU A CA 1
ATOM 2022 C C . LEU A 1 248 ? 29.396 8.010 13.329 1.00 70.88 248 LEU A C 1
ATOM 2024 O O . LEU A 1 248 ? 28.971 8.796 14.171 1.00 70.88 248 LEU A O 1
ATOM 2028 N N . VAL A 1 249 ? 28.584 7.331 12.511 1.00 77.69 249 VAL A N 1
ATOM 2029 C CA . VAL A 1 249 ? 27.112 7.431 12.557 1.00 77.69 249 VAL A CA 1
ATOM 2030 C C . VAL A 1 249 ? 26.592 7.032 13.934 1.00 77.69 249 VAL A C 1
ATOM 2032 O O . VAL A 1 249 ? 25.856 7.801 14.549 1.00 77.69 249 VAL A O 1
ATOM 2035 N N . VAL A 1 250 ? 27.029 5.874 14.437 1.00 76.81 250 VAL A N 1
ATOM 2036 C CA . VAL A 1 250 ? 26.615 5.345 15.748 1.00 76.81 250 VAL A CA 1
ATOM 2037 C C . VAL A 1 250 ? 27.041 6.280 16.880 1.00 76.81 250 VAL A C 1
ATOM 2039 O O . VAL A 1 250 ? 26.302 6.509 17.837 1.00 76.81 250 VAL A O 1
ATOM 2042 N N . ALA A 1 251 ? 28.236 6.862 16.779 1.00 75.44 251 ALA A N 1
ATOM 2043 C CA . ALA A 1 251 ? 28.728 7.790 17.786 1.00 75.44 251 ALA A CA 1
ATOM 2044 C C . ALA A 1 251 ? 27.949 9.118 17.775 1.00 75.44 251 ALA A C 1
ATOM 2046 O O . ALA A 1 251 ? 27.627 9.657 18.833 1.00 75.44 251 ALA A O 1
ATOM 2047 N N . ILE A 1 252 ? 27.614 9.623 16.584 1.00 75.31 252 ILE A N 1
ATOM 2048 C CA . ILE A 1 252 ? 26.893 10.884 16.380 1.00 75.31 252 ILE A CA 1
ATOM 2049 C C . ILE A 1 252 ? 25.413 10.778 16.762 1.00 75.31 252 ILE A C 1
ATOM 2051 O O . ILE A 1 252 ? 24.841 11.764 17.229 1.00 75.31 252 ILE A O 1
ATOM 2055 N N . GLU A 1 253 ? 24.804 9.601 16.626 1.00 78.31 253 GLU A N 1
ATOM 2056 C CA . GLU A 1 253 ? 23.408 9.353 17.003 1.00 78.31 253 GLU A CA 1
ATOM 2057 C C . GLU A 1 253 ? 23.114 9.759 18.454 1.00 78.31 253 GLU A C 1
ATOM 2059 O O . GLU A 1 253 ? 22.095 10.390 18.730 1.00 78.31 253 GLU A O 1
ATOM 2064 N N . LYS A 1 254 ? 24.055 9.513 19.375 1.00 79.19 254 LYS A N 1
ATOM 2065 C CA . LYS A 1 254 ? 23.933 9.879 20.799 1.00 79.19 254 LYS A CA 1
ATOM 2066 C C . LYS A 1 254 ? 23.778 11.382 21.035 1.00 79.19 254 LYS A C 1
ATOM 2068 O O . LYS A 1 254 ? 23.282 11.798 22.081 1.00 79.19 254 LYS A O 1
ATOM 2073 N N . PHE A 1 255 ? 24.212 12.192 20.074 1.00 73.19 255 PHE A N 1
ATOM 2074 C CA . PHE A 1 255 ? 24.126 13.643 20.127 1.00 73.19 255 PHE A CA 1
ATOM 2075 C C . PHE A 1 255 ? 22.877 14.178 19.420 1.00 73.19 255 PHE A C 1
ATOM 2077 O O . PHE A 1 255 ? 22.665 15.386 19.435 1.00 73.19 255 PHE A O 1
ATOM 2084 N N . LEU A 1 256 ? 22.035 13.342 18.807 1.00 72.25 256 LEU A N 1
ATOM 2085 C CA . LEU A 1 256 ? 20.813 13.794 18.143 1.00 72.25 256 LEU A CA 1
ATOM 2086 C C . LEU A 1 256 ? 19.622 13.854 19.104 1.00 72.25 256 LEU A C 1
ATOM 2088 O O . LEU A 1 256 ? 19.479 13.063 20.034 1.00 72.25 256 LEU A O 1
ATOM 2092 N N . MET A 1 257 ? 18.736 14.817 18.867 1.00 75.00 257 MET A N 1
ATOM 2093 C CA . MET A 1 257 ? 17.394 14.803 19.449 1.00 75.00 257 MET A CA 1
ATOM 2094 C C . MET A 1 257 ? 16.571 13.659 18.832 1.00 75.00 257 MET A C 1
ATOM 2096 O O . MET A 1 257 ? 16.866 13.253 17.705 1.00 75.00 257 MET A O 1
ATOM 2100 N N . PRO A 1 258 ? 15.518 13.159 19.508 1.00 70.81 258 PRO A N 1
ATOM 2101 C CA . PRO A 1 258 ? 14.548 12.270 18.871 1.00 70.81 258 PRO A CA 1
ATOM 2102 C C . PRO A 1 258 ? 14.035 12.888 17.559 1.00 70.81 258 PRO A C 1
ATOM 2104 O O . PRO A 1 258 ? 13.604 14.040 17.546 1.00 70.81 258 PRO A O 1
ATOM 2107 N N . GLY A 1 259 ? 14.149 12.156 16.446 1.00 69.12 259 GLY A N 1
ATOM 2108 C CA . GLY A 1 259 ? 13.814 12.660 15.104 1.00 69.12 259 GLY A CA 1
ATOM 2109 C C . GLY A 1 259 ? 14.875 13.565 14.452 1.00 69.12 259 GLY A C 1
ATOM 2110 O O . GLY A 1 259 ? 14.633 14.137 13.386 1.00 69.12 259 GLY A O 1
ATOM 2111 N N . GLY A 1 260 ? 16.051 13.709 15.066 1.00 70.75 260 GLY A N 1
ATOM 2112 C CA . GLY A 1 260 ? 17.179 14.445 14.509 1.00 70.75 260 GLY A CA 1
ATOM 2113 C C . GLY A 1 260 ? 17.739 13.794 13.241 1.00 70.75 260 GLY A C 1
ATOM 2114 O O . GLY A 1 260 ? 17.647 12.585 13.046 1.00 70.75 260 GLY A O 1
ATOM 2115 N N . LYS A 1 261 ? 18.325 14.605 12.353 1.00 73.88 261 LYS A N 1
ATOM 2116 C CA . LYS A 1 261 ? 18.799 14.150 11.033 1.00 73.88 261 LYS A CA 1
ATOM 2117 C C . LYS A 1 261 ? 20.317 14.251 10.898 1.00 73.88 261 LYS A C 1
ATOM 2119 O O . LYS A 1 261 ? 20.893 15.309 11.160 1.00 73.88 261 LYS A O 1
ATOM 2124 N N . ILE A 1 262 ? 20.946 13.195 10.384 1.00 76.00 262 ILE A N 1
ATOM 2125 C CA . ILE A 1 262 ? 22.326 13.228 9.879 1.00 76.00 262 ILE A CA 1
ATOM 2126 C C . ILE A 1 262 ? 22.267 13.433 8.370 1.00 76.00 262 ILE A C 1
ATOM 2128 O O . ILE A 1 262 ? 21.551 12.727 7.667 1.00 76.00 262 ILE A O 1
ATOM 2132 N N . ILE A 1 263 ? 23.003 14.416 7.863 1.00 70.81 263 ILE A N 1
ATOM 2133 C CA . ILE A 1 263 ? 23.067 14.716 6.435 1.00 70.81 263 ILE A CA 1
ATOM 2134 C C . ILE A 1 263 ? 24.512 14.623 5.989 1.00 70.81 263 ILE A C 1
ATOM 2136 O O . ILE A 1 263 ? 25.348 15.429 6.392 1.00 70.81 263 ILE A O 1
ATOM 2140 N N . PHE A 1 264 ? 24.784 13.672 5.110 1.00 70.94 264 PHE A N 1
ATOM 2141 C CA . PHE A 1 264 ? 26.056 13.582 4.413 1.00 70.94 264 PHE A CA 1
ATOM 2142 C C . PHE A 1 264 ? 26.014 14.482 3.186 1.00 70.94 264 PHE A C 1
ATOM 2144 O O . PHE A 1 264 ? 25.047 14.452 2.431 1.00 70.94 264 PHE A O 1
ATOM 2151 N N . PHE A 1 265 ? 27.046 15.296 2.992 1.00 62.22 265 PHE A N 1
ATOM 2152 C CA . PHE A 1 265 ? 27.201 16.151 1.824 1.00 62.22 265 PHE A CA 1
ATOM 2153 C C . PHE A 1 265 ? 28.550 15.888 1.170 1.00 62.22 265 PHE A C 1
ATOM 2155 O O . PHE A 1 265 ? 29.590 16.100 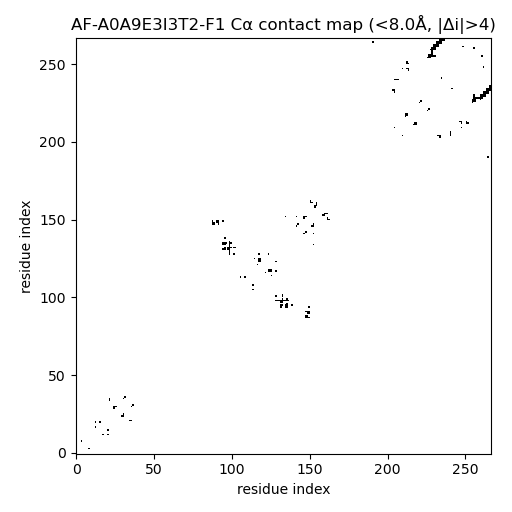1.782 1.00 62.22 265 PHE A O 1
ATOM 2162 N N . LYS A 1 266 ? 28.539 15.420 -0.077 1.00 59.50 266 LYS A N 1
ATOM 2163 C CA . LYS A 1 266 ? 29.753 15.203 -0.866 1.00 59.50 266 LYS A CA 1
ATOM 2164 C C . LYS A 1 266 ? 30.177 16.524 -1.507 1.00 59.50 266 LYS A C 1
ATOM 2166 O O . LYS A 1 266 ? 29.344 17.173 -2.142 1.00 59.50 266 LYS A O 1
ATOM 2171 N N . ARG A 1 267 ? 31.439 16.913 -1.320 1.00 52.38 267 ARG A N 1
ATOM 2172 C CA . ARG A 1 267 ? 32.029 18.061 -2.019 1.00 52.38 267 ARG A CA 1
ATOM 2173 C C . ARG A 1 267 ? 32.551 17.668 -3.397 1.00 52.38 267 ARG A C 1
ATOM 2175 O O . ARG A 1 267 ? 33.063 16.532 -3.528 1.00 52.38 267 ARG A O 1
#

Mean predicted aligned error: 20.77 Å